Protein AF-A0A943BV59-F1 (afdb_monomer_lite)

Sequence (256 aa):
MKKPKITKAEAMPLAAMAIVFICYAAEKAFKRLTEWGNTAAIIQAFVFTLATAAVFLLLSKSKNTYLGILAGVFAFKIMPPDIVMLRSVNFDAACVYYLVRKAALVLFLYAVYKLYKSQSDNEDRLRALPIASLFLVIPFAASVAETLSKYAYIKTGSMMVPYALGAGFFIAAAFVLMIICNIYGGKNAALICDFAIISFAVNFARKVCSVIILASYGYHISKSYYCWFAIYAVLIAAFMLVKSKTAKAEKDMQKA

pLDDT: mean 86.16, std 9.52, range [37.38, 95.12]

Secondary structure (DSSP, 8-state):
-------HHHHHHHHHHHHHHHHHHHHHHHHHHS---HHHHHHHHHHHHHHHHHHHHHHHT---HHHHHHHHHHHHHHSSPP-HHHHHH-HHHHHHHHHHHHHHHHHHHHHHHHHHHTS-SSTTPPPHHHHHHHHHHHHHHHHHHHHHHHHHHHHH--SHHHHHHHHHHHHHHHHHHHHHHHHH-HHHHHHHHHHHHHHHHHHHHHHHHHHHHHHHTTPPPPTHHHHHHHHHHHHHHHHHHHHHHHHHHHHHHTT-

Structure (mmCIF, N/CA/C/O backbone):
data_AF-A0A943BV59-F1
#
_entry.id   AF-A0A943BV59-F1
#
loop_
_atom_site.group_PDB
_atom_site.id
_atom_site.type_symbol
_atom_site.label_atom_id
_atom_site.label_alt_id
_atom_site.label_comp_id
_atom_site.label_asym_id
_atom_site.label_entity_id
_atom_site.label_seq_id
_atom_site.pdbx_PDB_ins_code
_atom_site.Cartn_x
_atom_site.Cartn_y
_atom_site.Cartn_z
_atom_site.occupancy
_atom_site.B_iso_or_equiv
_atom_site.auth_seq_id
_atom_site.auth_comp_id
_atom_site.auth_asym_id
_atom_site.auth_atom_id
_atom_site.pdbx_PDB_model_num
ATOM 1 N N . MET A 1 1 ? -27.504 18.506 -5.190 1.00 37.38 1 MET A N 1
ATOM 2 C CA . MET A 1 1 ? -26.456 17.730 -4.481 1.00 37.38 1 MET A CA 1
ATOM 3 C C . MET A 1 1 ? -25.773 18.638 -3.461 1.00 37.38 1 MET A C 1
ATOM 5 O O . MET A 1 1 ? -25.218 19.655 -3.859 1.00 37.38 1 MET A O 1
ATOM 9 N N . LYS A 1 2 ? -25.854 18.347 -2.152 1.00 40.00 2 LYS A N 1
ATOM 10 C CA . LYS A 1 2 ? -25.118 19.119 -1.129 1.00 40.00 2 LYS A CA 1
ATOM 11 C C . LYS A 1 2 ? -23.619 18.852 -1.312 1.00 40.00 2 LYS A C 1
ATOM 13 O O . LYS A 1 2 ? -23.215 17.693 -1.277 1.00 40.00 2 LYS A O 1
ATOM 18 N N . LYS A 1 3 ? -22.805 19.897 -1.525 1.00 42.78 3 LYS A N 1
ATOM 19 C CA . LYS A 1 3 ? -21.337 19.764 -1.554 1.00 42.78 3 LYS A CA 1
ATOM 20 C C . LYS A 1 3 ? -20.887 19.120 -0.231 1.00 42.78 3 LYS A C 1
ATOM 22 O O . LYS A 1 3 ? -21.289 19.632 0.818 1.00 42.78 3 LYS A O 1
ATOM 27 N N . PRO A 1 4 ? -20.100 18.031 -0.246 1.00 50.72 4 PRO A N 1
ATOM 28 C CA . PRO A 1 4 ? -19.574 17.456 0.985 1.00 50.72 4 PRO A CA 1
ATOM 29 C C . PRO A 1 4 ? -18.689 18.509 1.663 1.00 50.72 4 PRO A C 1
ATOM 31 O O . PRO A 1 4 ? -17.659 18.912 1.124 1.00 50.72 4 PRO A O 1
ATOM 34 N N . LYS A 1 5 ? -19.126 19.024 2.817 1.00 55.19 5 LYS A N 1
ATOM 35 C CA . LYS A 1 5 ? -18.331 19.952 3.626 1.00 55.19 5 LYS A CA 1
ATOM 36 C C . LYS A 1 5 ? -17.279 19.131 4.367 1.00 55.19 5 LYS A C 1
ATOM 38 O O . LYS A 1 5 ? -17.571 18.593 5.427 1.00 55.19 5 LYS A O 1
ATOM 43 N N . ILE A 1 6 ? -16.079 19.028 3.797 1.00 65.81 6 ILE A N 1
ATOM 44 C CA . ILE A 1 6 ? -14.919 18.451 4.487 1.00 65.81 6 ILE A CA 1
ATOM 45 C C . ILE A 1 6 ? -14.630 19.321 5.710 1.00 65.81 6 ILE A C 1
ATOM 47 O O . ILE A 1 6 ? -14.410 20.530 5.588 1.00 65.81 6 ILE A O 1
ATOM 51 N N . THR A 1 7 ? -14.646 18.727 6.898 1.00 73.00 7 THR A N 1
ATOM 52 C CA . THR A 1 7 ? -14.308 19.454 8.123 1.00 73.00 7 THR A CA 1
ATOM 53 C C . THR A 1 7 ? -12.798 19.702 8.193 1.00 73.00 7 THR A C 1
ATOM 55 O O . THR A 1 7 ? -11.993 18.930 7.667 1.00 73.00 7 THR A O 1
ATOM 58 N N . LYS A 1 8 ? -12.361 20.758 8.897 1.00 67.00 8 LYS A N 1
ATOM 59 C CA . LYS A 1 8 ? -10.919 21.018 9.112 1.00 67.00 8 LYS A CA 1
ATOM 60 C C . LYS A 1 8 ? -10.190 19.823 9.754 1.00 67.00 8 LYS A C 1
ATOM 62 O O . LYS A 1 8 ? -8.995 19.657 9.530 1.00 67.00 8 LYS A O 1
ATOM 67 N N . ALA A 1 9 ? -10.900 18.993 10.524 1.00 73.19 9 ALA A N 1
ATOM 68 C CA . ALA A 1 9 ? -10.358 17.791 11.156 1.00 73.19 9 ALA A CA 1
ATOM 69 C C . ALA A 1 9 ? -10.110 16.636 10.165 1.00 73.19 9 ALA A C 1
ATOM 71 O O . ALA A 1 9 ? -9.218 15.823 10.392 1.00 73.19 9 ALA A O 1
ATOM 72 N N . GLU A 1 10 ? -10.869 16.573 9.070 1.00 82.81 10 GLU A N 1
ATOM 73 C CA . GLU A 1 10 ? -10.728 15.566 8.009 1.00 82.81 10 GLU A CA 1
ATOM 74 C C . GLU A 1 10 ? -9.750 16.012 6.916 1.00 82.81 10 GLU A C 1
ATOM 76 O O . GLU A 1 10 ? -9.116 15.178 6.276 1.00 82.81 10 GLU A O 1
ATOM 81 N N . ALA A 1 11 ? -9.578 17.323 6.730 1.00 85.06 11 ALA A N 1
ATOM 82 C CA . ALA A 1 11 ? -8.719 17.881 5.690 1.00 85.06 11 ALA A CA 1
ATOM 83 C C . ALA A 1 11 ? -7.257 17.409 5.793 1.00 85.06 11 ALA A C 1
ATOM 85 O O . ALA A 1 11 ? -6.658 17.066 4.779 1.00 85.06 11 ALA A O 1
ATOM 86 N N . MET A 1 12 ? -6.687 17.350 7.003 1.00 87.38 12 MET A N 1
ATOM 87 C CA . MET A 1 12 ? -5.289 16.939 7.208 1.00 87.38 12 MET A CA 1
ATOM 88 C C . MET A 1 12 ? -5.013 15.477 6.815 1.00 87.38 12 MET A C 1
ATOM 90 O O . MET A 1 12 ? -4.113 15.256 6.003 1.00 87.38 12 MET A O 1
ATOM 94 N N . PRO A 1 13 ? -5.750 14.469 7.326 1.00 88.00 13 PRO A N 1
ATOM 95 C CA . PRO A 1 13 ? -5.518 13.083 6.924 1.00 88.00 13 PRO A CA 1
ATOM 96 C C . PRO A 1 13 ? -5.898 12.815 5.460 1.00 88.00 13 PRO A C 1
ATOM 98 O O . PRO A 1 13 ? -5.241 12.008 4.806 1.00 88.00 13 PRO A O 1
ATOM 101 N N . LEU A 1 14 ? -6.895 13.519 4.907 1.00 90.19 14 LEU A N 1
ATOM 102 C CA . LEU A 1 14 ? -7.217 13.436 3.478 1.00 90.19 14 LEU A CA 1
ATOM 103 C C . LEU A 1 14 ? -6.088 14.006 2.607 1.00 90.19 14 LEU A C 1
ATOM 105 O O . LEU A 1 14 ? -5.705 13.375 1.624 1.00 90.19 14 LEU A O 1
ATOM 109 N N . ALA A 1 15 ? -5.509 15.150 2.986 1.00 90.19 15 ALA A N 1
ATOM 110 C CA . ALA A 1 15 ? -4.349 15.721 2.305 1.00 90.19 15 ALA A CA 1
ATOM 111 C C . ALA A 1 15 ? -3.127 14.794 2.392 1.00 90.19 15 ALA A C 1
ATOM 113 O O . ALA A 1 15 ? -2.443 14.588 1.393 1.00 90.19 15 ALA A O 1
ATOM 114 N N . ALA A 1 16 ? -2.893 14.175 3.555 1.00 91.50 16 ALA A N 1
ATOM 115 C CA . ALA A 1 16 ? -1.843 13.174 3.722 1.00 91.50 16 ALA A CA 1
ATOM 116 C C . ALA A 1 16 ? -2.034 11.992 2.753 1.00 91.50 16 ALA A C 1
ATOM 118 O O . ALA A 1 16 ? -1.101 11.641 2.034 1.00 91.50 16 ALA A O 1
ATOM 119 N N . MET A 1 17 ? -3.245 11.427 2.660 1.00 92.06 17 MET A N 1
ATOM 120 C CA . MET A 1 17 ? -3.540 10.360 1.691 1.00 92.06 17 MET A CA 1
ATOM 121 C C . MET A 1 17 ? -3.370 10.813 0.241 1.00 92.06 17 MET A C 1
ATOM 123 O O . MET A 1 17 ? -2.823 10.064 -0.567 1.00 92.06 17 MET A O 1
ATOM 127 N N . ALA A 1 18 ? -3.798 12.031 -0.098 1.00 90.81 18 ALA A N 1
ATOM 128 C CA . ALA A 1 18 ? -3.630 12.571 -1.442 1.00 90.81 18 ALA A CA 1
ATOM 129 C C . ALA A 1 18 ? -2.147 12.643 -1.831 1.00 90.81 18 ALA A C 1
ATOM 131 O O . ALA A 1 18 ? -1.779 12.160 -2.899 1.00 90.81 18 ALA A O 1
ATOM 132 N N . ILE A 1 19 ? -1.284 13.156 -0.946 1.00 92.81 19 ILE A N 1
ATOM 133 C CA . ILE A 1 19 ? 0.166 13.204 -1.183 1.00 92.81 19 ILE A CA 1
ATOM 134 C C . ILE A 1 19 ? 0.732 11.789 -1.345 1.00 92.81 19 ILE A C 1
ATOM 136 O O . ILE A 1 19 ? 1.472 11.541 -2.295 1.00 92.81 19 ILE A O 1
ATOM 140 N N . VAL A 1 20 ? 0.339 10.841 -0.485 1.00 92.25 20 VAL A N 1
ATOM 141 C CA . VAL A 1 20 ? 0.768 9.435 -0.588 1.00 92.25 20 VAL A CA 1
ATOM 142 C C . VAL A 1 20 ? 0.437 8.849 -1.964 1.00 92.25 20 VAL A C 1
ATOM 144 O O . VAL A 1 20 ? 1.305 8.254 -2.608 1.00 92.25 20 VAL A O 1
ATOM 147 N N . PHE A 1 21 ? -0.793 9.034 -2.451 1.00 90.12 21 PHE A N 1
ATOM 148 C CA . PHE A 1 21 ? -1.209 8.497 -3.749 1.00 90.12 21 PHE A CA 1
ATOM 149 C C . PHE A 1 21 ? -0.587 9.234 -4.934 1.00 90.12 21 PHE A C 1
ATOM 151 O O . PHE A 1 21 ? -0.225 8.583 -5.914 1.00 90.12 21 PHE A O 1
ATOM 158 N N . ILE A 1 22 ? -0.395 10.553 -4.841 1.00 88.88 22 ILE A N 1
ATOM 159 C CA . ILE A 1 22 ? 0.323 11.330 -5.860 1.00 88.88 22 ILE A CA 1
ATOM 160 C C . ILE A 1 22 ? 1.770 10.849 -5.955 1.00 88.88 22 ILE A C 1
ATOM 162 O O . ILE A 1 22 ? 2.235 10.569 -7.055 1.00 88.88 22 ILE A O 1
ATOM 166 N N . CYS A 1 23 ? 2.473 10.672 -4.833 1.00 88.75 23 CYS A N 1
ATOM 167 C CA . CYS A 1 23 ? 3.843 10.160 -4.837 1.00 88.75 23 CYS A CA 1
ATOM 168 C C . CYS A 1 23 ? 3.927 8.738 -5.402 1.00 88.75 23 CYS A C 1
ATOM 170 O O . CYS A 1 23 ? 4.848 8.432 -6.159 1.00 88.75 23 CYS A O 1
ATOM 172 N N . TYR A 1 24 ? 2.951 7.884 -5.086 1.00 85.88 24 TYR A N 1
ATOM 173 C CA . TYR A 1 24 ? 2.865 6.542 -5.658 1.00 85.88 24 TYR A CA 1
ATOM 174 C C . TYR A 1 24 ? 2.655 6.559 -7.175 1.00 85.88 24 TYR A C 1
ATOM 176 O O . TYR A 1 24 ? 3.332 5.838 -7.907 1.00 85.88 24 TYR A O 1
ATOM 184 N N . ALA A 1 25 ? 1.732 7.391 -7.663 1.00 83.00 25 ALA A N 1
ATOM 185 C CA . ALA A 1 25 ? 1.483 7.549 -9.090 1.00 83.00 25 ALA A CA 1
ATOM 186 C C . ALA A 1 25 ? 2.705 8.145 -9.807 1.00 83.00 25 ALA A C 1
ATOM 188 O O . ALA A 1 25 ? 3.101 7.641 -10.858 1.00 83.00 25 ALA A O 1
ATOM 189 N N . ALA A 1 26 ? 3.334 9.157 -9.205 1.00 82.31 26 ALA A N 1
ATOM 190 C CA . ALA A 1 26 ? 4.518 9.825 -9.726 1.00 82.31 26 ALA A CA 1
ATOM 191 C C . ALA A 1 26 ? 5.701 8.861 -9.862 1.00 82.31 26 ALA A C 1
ATOM 193 O O . ALA A 1 26 ? 6.291 8.797 -10.934 1.00 82.31 26 ALA A O 1
ATOM 194 N N . GLU A 1 27 ? 6.016 8.042 -8.848 1.00 81.69 27 GLU A N 1
ATOM 195 C CA . GLU A 1 27 ? 7.104 7.055 -8.968 1.00 81.69 27 GLU A CA 1
ATOM 196 C C . GLU A 1 27 ? 6.865 6.069 -10.122 1.00 81.69 27 GLU A C 1
ATOM 198 O O . GLU A 1 27 ? 7.792 5.745 -10.868 1.00 81.69 27 GLU A O 1
ATOM 203 N N . LYS A 1 28 ? 5.625 5.616 -10.328 1.00 76.88 28 LYS A N 1
ATOM 204 C CA . LYS A 1 28 ? 5.304 4.714 -11.444 1.00 76.88 28 LYS A CA 1
ATOM 205 C C . LYS A 1 28 ? 5.350 5.403 -12.804 1.00 76.88 28 LYS A C 1
ATOM 207 O O . LYS A 1 28 ? 5.747 4.756 -13.772 1.00 76.88 28 LYS A O 1
ATOM 212 N N . ALA A 1 29 ? 4.953 6.671 -12.883 1.00 75.44 29 ALA A N 1
ATOM 213 C CA . ALA A 1 29 ? 5.045 7.468 -14.101 1.00 75.44 29 ALA A CA 1
ATOM 214 C C . ALA A 1 29 ? 6.510 7.747 -14.466 1.00 75.44 29 ALA A C 1
ATOM 216 O O . ALA A 1 29 ? 6.923 7.473 -15.591 1.00 75.44 29 ALA A O 1
ATOM 217 N N . PHE A 1 30 ? 7.321 8.181 -13.498 1.00 74.44 30 PHE A N 1
ATOM 218 C CA . PHE A 1 30 ? 8.743 8.456 -13.693 1.00 74.44 30 PHE A CA 1
ATOM 219 C C . PHE A 1 30 ? 9.525 7.227 -14.165 1.00 74.44 30 PHE A C 1
ATOM 221 O O . PHE A 1 30 ? 10.360 7.345 -15.053 1.00 74.44 30 PHE A O 1
ATOM 228 N N . LYS A 1 31 ? 9.186 6.025 -13.675 1.00 71.00 31 LYS A N 1
ATOM 229 C CA . LYS A 1 31 ? 9.774 4.766 -14.170 1.00 71.00 31 LYS A CA 1
ATOM 230 C C . LYS A 1 31 ? 9.567 4.504 -15.665 1.00 71.00 31 LYS A C 1
ATOM 232 O O . LYS A 1 31 ? 10.245 3.638 -16.207 1.00 71.00 31 LYS A O 1
ATOM 237 N N . ARG A 1 32 ? 8.608 5.172 -16.310 1.00 68.75 32 ARG A N 1
ATOM 238 C CA . ARG A 1 32 ? 8.257 4.957 -17.722 1.00 68.75 32 ARG A CA 1
ATOM 239 C C . ARG A 1 32 ? 8.543 6.150 -18.621 1.00 68.75 32 ARG A C 1
ATOM 241 O O . ARG A 1 32 ? 8.691 5.949 -19.817 1.00 68.75 32 ARG A O 1
ATOM 248 N N . LEU A 1 33 ? 8.539 7.359 -18.065 1.00 70.25 33 LEU A N 1
ATOM 249 C CA . LEU A 1 33 ? 8.523 8.604 -18.835 1.00 70.25 33 LEU A CA 1
ATOM 250 C C . LEU A 1 33 ? 9.787 9.449 -18.662 1.00 70.25 33 LEU A C 1
ATOM 252 O O . LEU A 1 33 ? 9.944 10.433 -19.373 1.00 70.25 33 LEU A O 1
ATOM 256 N N . THR A 1 34 ? 10.659 9.127 -17.705 1.00 67.75 34 THR A N 1
ATOM 257 C CA . THR A 1 34 ? 11.860 9.928 -17.436 1.00 67.75 34 THR A CA 1
ATOM 258 C C . THR A 1 34 ? 13.096 9.220 -17.946 1.00 67.75 34 THR A C 1
ATOM 260 O O . THR A 1 34 ? 13.290 8.029 -17.694 1.00 67.75 34 THR A O 1
ATOM 263 N N . GLU A 1 35 ? 13.940 9.974 -18.638 1.00 70.38 35 GLU A N 1
ATOM 264 C CA . GLU A 1 35 ? 15.259 9.513 -19.040 1.00 70.38 35 GLU A CA 1
ATOM 265 C C . GLU A 1 35 ? 16.113 9.188 -17.814 1.00 70.38 35 GLU A C 1
ATOM 267 O O . GLU A 1 35 ? 16.058 9.858 -16.775 1.00 70.38 35 GLU A O 1
ATOM 272 N N . TRP A 1 36 ? 16.896 8.120 -17.929 1.00 73.00 36 TRP A N 1
ATOM 273 C CA . TRP A 1 36 ? 17.727 7.654 -16.834 1.00 73.00 36 TRP A CA 1
ATOM 274 C C . TRP A 1 36 ? 18.941 8.567 -16.690 1.00 73.00 36 TRP A C 1
ATOM 276 O O . TRP A 1 36 ? 19.819 8.582 -17.547 1.00 73.00 36 TRP A O 1
ATOM 286 N N . GLY A 1 37 ? 18.995 9.325 -15.594 1.00 79.44 37 GLY A N 1
ATOM 287 C CA . GLY A 1 37 ? 20.069 10.282 -15.347 1.00 79.44 37 GLY A CA 1
ATOM 288 C C . GLY A 1 37 ? 20.296 10.561 -13.865 1.00 79.44 37 GLY A C 1
ATOM 289 O O . GLY A 1 37 ? 19.376 10.477 -13.048 1.00 79.44 37 GLY A O 1
ATOM 290 N N . ASN A 1 38 ? 21.536 10.920 -13.521 1.00 82.94 38 ASN A N 1
ATOM 291 C CA . ASN A 1 38 ? 21.952 11.197 -12.142 1.00 82.94 38 ASN A CA 1
ATOM 292 C C . ASN A 1 38 ? 21.168 12.376 -11.535 1.00 82.94 38 ASN A C 1
ATOM 294 O O . ASN A 1 38 ? 20.561 12.246 -10.474 1.00 82.94 38 ASN A O 1
ATOM 298 N N . THR A 1 39 ? 21.074 13.495 -12.258 1.00 85.38 39 THR A N 1
ATOM 299 C CA . THR A 1 39 ? 20.348 14.694 -11.808 1.00 85.38 39 THR A CA 1
ATOM 300 C C . THR A 1 39 ? 18.869 14.405 -11.542 1.00 85.38 39 THR A C 1
ATOM 302 O O . THR A 1 39 ? 18.347 14.760 -10.486 1.00 85.38 39 THR A O 1
ATOM 305 N N . ALA A 1 40 ? 18.198 13.697 -12.457 1.00 82.31 40 ALA A N 1
ATOM 306 C CA . ALA A 1 40 ? 16.794 13.321 -12.296 1.00 82.31 40 ALA A CA 1
ATOM 307 C C . ALA A 1 40 ? 16.581 12.401 -11.081 1.00 82.31 40 ALA A C 1
ATOM 309 O O . ALA A 1 40 ? 15.610 12.569 -10.342 1.00 82.31 40 ALA A O 1
ATOM 310 N N . ALA A 1 41 ? 17.506 11.467 -10.838 1.00 83.31 41 ALA A N 1
ATOM 311 C CA . ALA A 1 41 ? 17.449 10.556 -9.699 1.00 83.31 41 ALA A CA 1
ATOM 312 C C . ALA A 1 41 ? 17.553 11.322 -8.373 1.00 83.31 41 ALA A C 1
ATOM 314 O O . ALA A 1 41 ? 16.705 11.152 -7.495 1.00 83.31 41 ALA A O 1
ATOM 315 N N . ILE A 1 42 ? 18.540 12.214 -8.250 1.00 86.88 42 ILE A N 1
ATOM 316 C CA . ILE A 1 42 ? 18.751 13.026 -7.044 1.00 86.88 42 ILE A CA 1
ATOM 317 C C . ILE A 1 42 ? 17.531 13.915 -6.763 1.00 86.88 42 ILE A C 1
ATOM 319 O O . ILE A 1 42 ? 17.050 13.953 -5.628 1.00 86.88 42 ILE A O 1
ATOM 323 N N . ILE A 1 43 ? 16.979 14.576 -7.787 1.00 87.44 43 ILE A N 1
ATOM 324 C CA . ILE A 1 43 ? 15.776 15.411 -7.640 1.00 87.44 43 ILE A CA 1
ATOM 325 C C . ILE A 1 43 ? 14.594 14.572 -7.136 1.00 87.44 43 ILE A C 1
ATOM 327 O O . ILE A 1 43 ? 13.912 14.978 -6.195 1.00 87.44 43 ILE A O 1
ATOM 331 N N . GLN A 1 44 ? 14.368 13.381 -7.699 1.00 86.62 44 GLN A N 1
ATOM 332 C CA . GLN A 1 44 ? 13.306 12.480 -7.236 1.00 86.62 44 GLN A CA 1
ATOM 333 C C . GLN A 1 44 ? 13.498 12.065 -5.771 1.00 86.62 44 GLN A C 1
ATOM 335 O O . GLN A 1 44 ? 12.535 12.085 -5.000 1.00 86.62 44 GLN A O 1
ATOM 340 N N . ALA A 1 45 ? 14.727 11.735 -5.360 1.00 88.62 45 ALA A N 1
ATOM 341 C CA . ALA A 1 45 ? 15.030 11.403 -3.967 1.00 88.62 45 ALA A CA 1
ATOM 342 C C . ALA A 1 45 ? 14.715 12.563 -3.023 1.00 88.62 45 ALA A C 1
ATOM 344 O O . ALA A 1 45 ? 14.084 12.354 -1.983 1.00 88.62 45 ALA A O 1
ATOM 345 N N . PHE A 1 46 ? 15.088 13.785 -3.399 1.00 89.44 46 PHE A N 1
ATOM 346 C CA . PHE A 1 46 ? 14.811 14.976 -2.604 1.00 89.44 46 PHE A CA 1
ATOM 347 C C . PHE A 1 46 ? 13.305 15.250 -2.489 1.00 89.44 46 PHE A C 1
ATOM 349 O O . PHE A 1 46 ? 12.777 15.367 -1.382 1.00 89.44 46 PHE A O 1
ATOM 356 N N . VAL A 1 47 ? 12.585 15.249 -3.616 1.00 90.81 47 VAL A N 1
ATOM 357 C CA . VAL A 1 47 ? 11.132 15.483 -3.661 1.00 90.81 47 VAL A CA 1
ATOM 358 C C . VAL A 1 47 ? 10.376 14.448 -2.828 1.00 90.81 47 VAL A C 1
ATOM 360 O O . VAL A 1 47 ? 9.525 14.813 -2.016 1.00 90.81 47 VAL A O 1
ATOM 363 N N . PHE A 1 48 ? 10.695 13.158 -2.964 1.00 92.00 48 PHE A N 1
ATOM 364 C CA . PHE A 1 48 ? 10.027 12.119 -2.180 1.00 92.00 48 PHE A CA 1
ATOM 365 C C . PHE A 1 48 ? 10.390 12.163 -0.693 1.00 92.00 48 PHE A C 1
ATOM 367 O O . PHE A 1 48 ? 9.550 11.820 0.142 1.00 92.00 48 PHE A O 1
ATOM 374 N N . THR A 1 49 ? 11.594 12.616 -0.342 1.00 93.12 49 THR A N 1
ATOM 375 C CA . THR A 1 49 ? 11.984 12.837 1.058 1.00 93.12 49 THR A CA 1
ATOM 376 C C . THR A 1 49 ? 11.163 13.967 1.678 1.00 93.12 49 THR A C 1
ATOM 378 O O . THR A 1 49 ? 10.552 13.775 2.731 1.00 93.12 49 THR A O 1
ATOM 381 N N . LEU A 1 50 ? 11.054 15.109 0.991 1.00 93.38 50 LEU A N 1
ATOM 382 C CA . LEU A 1 50 ? 10.232 16.236 1.439 1.00 93.38 50 LEU A CA 1
ATOM 383 C C . LEU A 1 50 ? 8.752 15.863 1.553 1.00 93.38 50 LEU A C 1
ATOM 385 O O . LEU A 1 50 ? 8.110 16.180 2.554 1.00 93.38 50 LEU A O 1
ATOM 389 N N . ALA A 1 51 ? 8.216 15.141 0.568 1.00 93.69 51 ALA A N 1
ATOM 390 C CA . ALA A 1 51 ? 6.836 14.673 0.608 1.00 93.69 51 ALA A CA 1
ATOM 391 C C . ALA A 1 51 ? 6.591 13.731 1.800 1.00 93.69 51 ALA A C 1
ATOM 393 O O . ALA A 1 51 ? 5.569 13.841 2.475 1.00 93.69 51 ALA A O 1
ATOM 394 N N . THR A 1 52 ? 7.549 12.854 2.113 1.00 93.62 52 THR A N 1
ATOM 395 C CA . THR A 1 52 ? 7.476 11.960 3.280 1.00 93.62 52 THR A CA 1
ATOM 396 C C . THR A 1 52 ? 7.431 12.755 4.587 1.00 93.62 52 THR A C 1
ATOM 398 O O . THR A 1 52 ? 6.568 12.502 5.430 1.00 93.62 52 THR A O 1
ATOM 401 N N . ALA A 1 53 ? 8.306 13.753 4.742 1.00 93.94 53 ALA A N 1
ATOM 402 C CA . ALA A 1 53 ? 8.301 14.642 5.903 1.00 93.94 53 ALA A CA 1
ATOM 403 C C . ALA A 1 53 ? 6.976 15.417 6.030 1.00 93.94 53 ALA A C 1
ATOM 405 O O . ALA A 1 53 ? 6.397 15.475 7.116 1.00 93.94 53 ALA A O 1
ATOM 406 N N . ALA A 1 54 ? 6.448 15.948 4.923 1.00 94.06 54 ALA A N 1
ATOM 407 C CA . ALA A 1 54 ? 5.167 16.649 4.905 1.00 94.06 54 ALA A CA 1
ATOM 408 C C . ALA A 1 54 ? 4.008 15.744 5.359 1.00 94.06 54 ALA A C 1
ATOM 410 O O . ALA A 1 54 ? 3.218 16.138 6.219 1.00 94.06 54 ALA A O 1
ATOM 411 N N . VAL A 1 55 ? 3.935 14.510 4.848 1.00 95.12 55 VAL A N 1
ATOM 412 C CA . VAL A 1 55 ? 2.918 13.527 5.257 1.00 95.12 55 VAL A CA 1
ATOM 413 C C . VAL A 1 55 ? 3.039 13.203 6.745 1.00 95.12 55 VAL A C 1
ATOM 415 O O . VAL A 1 55 ? 2.033 13.219 7.453 1.00 95.12 55 VAL A O 1
ATOM 418 N N . PHE A 1 56 ? 4.251 12.981 7.257 1.00 94.50 56 PHE A N 1
ATOM 419 C CA . PHE A 1 56 ? 4.458 12.728 8.684 1.00 94.50 56 PHE A CA 1
ATOM 420 C C . PHE A 1 56 ? 3.985 13.899 9.564 1.00 94.50 56 PHE A C 1
ATOM 422 O O . PHE A 1 56 ? 3.320 13.682 10.583 1.00 94.50 56 PHE A O 1
ATOM 429 N N . LEU A 1 57 ? 4.272 15.141 9.165 1.00 93.81 57 LEU A N 1
ATOM 430 C CA . LEU A 1 57 ? 3.831 16.338 9.885 1.00 93.81 57 LEU A CA 1
ATOM 431 C C . LEU A 1 57 ? 2.304 16.495 9.874 1.00 93.81 57 LEU A C 1
ATOM 433 O O . LEU A 1 57 ? 1.720 16.825 10.910 1.00 93.81 57 LEU A O 1
ATOM 437 N N . LEU A 1 58 ? 1.655 16.229 8.736 1.00 92.94 58 LEU A N 1
ATOM 438 C CA . LEU A 1 58 ? 0.193 16.252 8.614 1.00 92.94 58 LEU A CA 1
ATOM 439 C C . LEU A 1 58 ? -0.462 15.204 9.520 1.00 92.94 58 LEU A C 1
ATOM 441 O O . LEU A 1 58 ? -1.404 15.520 10.247 1.00 92.94 58 LEU A O 1
ATOM 445 N N . LEU A 1 59 ? 0.067 13.977 9.533 1.00 92.38 59 LEU A N 1
ATOM 446 C CA . LEU A 1 59 ? -0.436 12.897 10.385 1.00 92.38 59 LEU A CA 1
ATOM 447 C C . LEU A 1 59 ? -0.232 13.201 11.871 1.00 92.38 59 LEU A C 1
ATOM 449 O O . LEU A 1 59 ? -1.141 13.003 12.673 1.00 92.38 59 LEU A O 1
ATOM 453 N N . SER A 1 60 ? 0.924 13.759 12.237 1.00 89.19 60 SER A N 1
ATOM 454 C CA . SER A 1 60 ? 1.264 14.096 13.625 1.00 89.19 60 SER A CA 1
ATOM 455 C C . SER A 1 60 ? 0.364 15.168 14.244 1.00 89.19 60 SER A C 1
ATOM 457 O O . SER A 1 60 ? 0.270 15.236 15.475 1.00 89.19 60 SER A O 1
ATOM 459 N N . LYS A 1 61 ? -0.267 16.002 13.405 1.00 88.25 61 LYS A N 1
ATOM 460 C CA . LYS A 1 61 ? -1.216 17.061 13.784 1.00 88.25 61 LYS A CA 1
ATOM 461 C C . LYS A 1 61 ? -2.684 16.670 13.557 1.00 88.25 61 LYS A C 1
ATOM 463 O O . LYS A 1 61 ? -3.571 17.459 13.886 1.00 88.25 61 LYS A O 1
ATOM 468 N N . SER A 1 62 ? -2.953 15.482 13.009 1.00 87.25 62 SER A N 1
ATOM 469 C CA . SER A 1 62 ? -4.316 15.027 12.730 1.00 87.25 62 SER A CA 1
ATOM 470 C C . SER A 1 62 ? -5.109 14.839 14.023 1.00 87.25 62 SER A C 1
ATOM 472 O O . SER A 1 62 ? -4.643 14.197 14.962 1.00 87.25 62 SER A O 1
ATOM 474 N N . LYS A 1 63 ? -6.333 15.377 14.049 1.00 84.75 63 LYS A N 1
ATOM 475 C CA . LYS A 1 63 ? -7.291 15.183 15.152 1.00 84.75 63 LYS A CA 1
ATOM 476 C C . LYS A 1 63 ? -8.282 14.052 14.880 1.00 84.75 63 LYS A C 1
ATOM 478 O O . LYS A 1 63 ? -8.811 13.468 15.817 1.00 84.75 63 LYS A O 1
ATOM 483 N N . ASN A 1 64 ? -8.537 13.733 13.609 1.00 86.81 64 ASN A N 1
ATOM 484 C CA . ASN A 1 64 ? -9.368 12.593 13.239 1.00 86.81 64 ASN A CA 1
ATOM 485 C C . ASN A 1 64 ? -8.511 11.320 13.296 1.00 86.81 64 ASN A C 1
ATOM 487 O O . ASN A 1 64 ? -7.659 11.093 12.432 1.00 86.81 64 ASN A O 1
ATOM 491 N N . THR A 1 65 ? -8.719 10.515 14.338 1.00 88.62 65 THR A N 1
ATOM 492 C CA . THR A 1 65 ? -7.945 9.297 14.607 1.00 88.62 65 THR A CA 1
ATOM 493 C C . THR A 1 65 ? -8.218 8.202 13.581 1.00 88.62 65 THR A C 1
ATOM 495 O O . THR A 1 65 ? -7.272 7.576 13.117 1.00 88.62 65 THR A O 1
ATOM 498 N N . TYR A 1 66 ? -9.471 8.015 13.156 1.00 90.38 66 TYR A N 1
ATOM 499 C CA . TYR A 1 66 ? -9.846 7.001 12.165 1.00 90.38 66 TYR A CA 1
ATOM 500 C C . TYR A 1 66 ? -9.164 7.246 10.813 1.00 90.38 66 TYR A C 1
ATOM 502 O O . TYR A 1 66 ? -8.400 6.408 10.333 1.00 90.38 66 TYR A O 1
ATOM 510 N N . LEU A 1 67 ? -9.377 8.429 10.222 1.00 89.69 67 LEU A N 1
ATOM 511 C CA . LEU A 1 67 ? -8.761 8.784 8.939 1.00 89.69 67 LEU A CA 1
ATOM 512 C C . LEU A 1 67 ? -7.246 8.954 9.065 1.00 89.69 67 LEU A C 1
ATOM 514 O O . LEU A 1 67 ? -6.520 8.639 8.128 1.00 89.69 67 LEU A O 1
ATOM 518 N N . GLY A 1 68 ? -6.758 9.426 10.215 1.00 91.12 68 GLY A N 1
ATOM 519 C CA . GLY A 1 68 ? -5.329 9.534 10.492 1.00 91.12 68 GLY A CA 1
ATOM 520 C C . GLY A 1 68 ? -4.631 8.175 10.513 1.00 91.12 68 GLY A C 1
ATOM 521 O O . GLY A 1 68 ? -3.574 8.030 9.908 1.00 91.12 68 GLY A O 1
ATOM 522 N N . ILE A 1 69 ? -5.224 7.166 11.158 1.00 93.56 69 ILE A N 1
ATOM 523 C CA . ILE A 1 69 ? -4.684 5.799 11.177 1.00 93.56 69 ILE A CA 1
ATOM 524 C C . ILE A 1 69 ? -4.740 5.196 9.779 1.00 93.56 69 ILE A C 1
ATOM 526 O O . ILE A 1 69 ? -3.735 4.660 9.322 1.00 93.56 69 ILE A O 1
ATOM 530 N N . LEU A 1 70 ? -5.862 5.339 9.068 1.00 93.94 70 LEU A N 1
ATOM 531 C CA . LEU A 1 70 ? -5.989 4.874 7.687 1.00 93.94 70 LEU A CA 1
ATOM 532 C C . LEU A 1 70 ? -4.894 5.476 6.787 1.00 93.94 70 LEU A C 1
ATOM 534 O O . LEU A 1 70 ? -4.171 4.749 6.103 1.00 93.94 70 LEU A O 1
ATOM 538 N N . ALA A 1 71 ? -4.722 6.797 6.845 1.00 93.25 71 ALA A N 1
ATOM 539 C CA . ALA A 1 71 ? -3.696 7.524 6.109 1.00 93.25 71 ALA A CA 1
ATOM 540 C C . ALA A 1 71 ? -2.275 7.108 6.520 1.00 93.25 71 ALA A C 1
ATOM 542 O O . ALA A 1 71 ? -1.412 6.939 5.662 1.00 93.25 71 ALA A O 1
ATOM 543 N N . GLY A 1 72 ? -2.034 6.894 7.816 1.00 94.00 72 GLY A N 1
ATOM 544 C CA . GLY A 1 72 ? -0.750 6.439 8.344 1.00 94.00 72 GLY A CA 1
ATOM 545 C C . GLY A 1 72 ? -0.384 5.022 7.902 1.00 94.00 72 GLY A C 1
ATOM 546 O O . GLY A 1 72 ? 0.764 4.778 7.539 1.00 94.00 72 GLY A O 1
ATOM 547 N N . VAL A 1 73 ? -1.354 4.105 7.841 1.00 94.44 73 VAL A N 1
ATOM 548 C CA . VAL A 1 73 ? -1.152 2.750 7.302 1.00 94.44 73 VAL A CA 1
ATOM 549 C C . VAL A 1 73 ? -0.794 2.810 5.814 1.00 94.44 73 VAL A C 1
ATOM 551 O O . VAL A 1 73 ? 0.114 2.104 5.370 1.00 94.44 73 VAL A O 1
ATOM 554 N N . PHE A 1 74 ? -1.460 3.669 5.033 1.00 94.12 74 PHE A N 1
ATOM 555 C CA . PHE A 1 74 ? -1.087 3.897 3.634 1.00 94.12 74 PHE A CA 1
ATOM 556 C C . PHE A 1 74 ? 0.318 4.482 3.500 1.00 94.12 74 PHE A C 1
ATOM 558 O O . PHE A 1 74 ? 1.118 3.961 2.724 1.00 94.12 74 PHE A O 1
ATOM 565 N N . ALA A 1 75 ? 0.636 5.520 4.276 1.00 93.44 75 ALA A N 1
ATOM 566 C CA . ALA A 1 75 ? 1.943 6.162 4.260 1.00 93.44 75 ALA A CA 1
ATOM 567 C C . ALA A 1 75 ? 3.063 5.167 4.590 1.00 93.44 75 ALA A C 1
ATOM 569 O O . ALA A 1 75 ? 4.020 5.067 3.829 1.00 93.44 75 ALA A O 1
ATOM 570 N N . PHE A 1 76 ? 2.888 4.346 5.629 1.00 93.12 76 PHE A N 1
ATOM 571 C CA . PHE A 1 76 ? 3.831 3.289 6.003 1.00 93.12 76 PHE A CA 1
ATOM 572 C C . PHE A 1 76 ? 4.101 2.296 4.865 1.00 93.12 76 PHE A C 1
ATOM 574 O O . PHE A 1 76 ? 5.223 1.829 4.691 1.00 93.12 76 PHE A O 1
ATOM 581 N N . LYS A 1 77 ? 3.075 1.946 4.085 1.00 89.19 77 LYS A N 1
ATOM 582 C CA . LYS A 1 77 ? 3.204 0.949 3.014 1.00 89.19 77 LYS A CA 1
ATOM 583 C C . LYS A 1 77 ? 3.748 1.505 1.704 1.00 89.19 77 LYS A C 1
ATOM 585 O O . LYS A 1 77 ? 4.266 0.737 0.896 1.00 89.19 77 LYS A O 1
ATOM 590 N N . ILE A 1 78 ? 3.560 2.797 1.456 1.00 88.19 78 ILE A N 1
ATOM 591 C CA . ILE A 1 78 ? 3.758 3.399 0.134 1.00 88.19 78 ILE A CA 1
ATOM 592 C C . ILE A 1 78 ? 4.938 4.377 0.121 1.00 88.19 78 ILE A C 1
ATOM 594 O O . ILE A 1 78 ? 5.623 4.476 -0.898 1.00 88.19 78 ILE A O 1
ATOM 598 N N . MET A 1 79 ? 5.194 5.088 1.223 1.00 88.50 79 MET A N 1
ATOM 599 C CA . MET A 1 79 ? 6.201 6.146 1.289 1.00 88.50 79 MET A CA 1
ATOM 600 C C . MET A 1 79 ? 7.381 5.789 2.207 1.00 88.50 79 MET A C 1
ATOM 602 O O . MET A 1 79 ? 7.177 5.208 3.271 1.00 88.50 79 MET A O 1
ATOM 606 N N . PRO A 1 80 ? 8.613 6.197 1.845 1.00 85.12 80 PRO A N 1
ATOM 607 C CA . PRO A 1 80 ? 9.024 6.740 0.555 1.00 85.12 80 PRO A CA 1
ATOM 608 C C . PRO A 1 80 ? 9.141 5.606 -0.481 1.00 85.12 80 PRO A C 1
ATOM 610 O O . PRO A 1 80 ? 9.550 4.485 -0.137 1.00 85.12 80 PRO A O 1
ATOM 613 N N . PRO A 1 81 ? 8.799 5.876 -1.751 1.00 84.50 81 PRO A N 1
ATOM 614 C CA . PRO A 1 81 ? 8.848 4.866 -2.798 1.00 84.50 81 PRO A CA 1
ATOM 615 C C . PRO A 1 81 ? 10.292 4.425 -3.102 1.00 84.50 81 PRO A C 1
ATOM 617 O O . PRO A 1 81 ? 11.253 5.102 -2.756 1.00 84.50 81 PRO A O 1
ATOM 620 N N . ASP A 1 82 ? 10.477 3.263 -3.735 1.00 83.00 82 ASP A N 1
ATOM 621 C CA . ASP A 1 82 ? 11.819 2.789 -4.106 1.00 83.00 82 ASP A CA 1
ATOM 622 C C . ASP A 1 82 ? 12.277 3.379 -5.444 1.00 83.00 82 ASP A C 1
ATOM 624 O O . ASP A 1 82 ? 11.675 3.109 -6.491 1.00 83.00 82 ASP A O 1
ATOM 628 N N . ILE A 1 83 ? 13.382 4.124 -5.422 1.00 83.75 83 ILE A N 1
ATOM 629 C CA . ILE A 1 83 ? 13.982 4.718 -6.618 1.00 83.75 83 ILE A CA 1
ATOM 630 C C . ILE A 1 83 ? 15.084 3.787 -7.125 1.00 83.75 83 ILE A C 1
ATOM 632 O O . ILE A 1 83 ? 16.250 3.899 -6.756 1.00 83.75 83 ILE A O 1
ATOM 636 N N . VAL A 1 84 ? 14.700 2.841 -7.981 1.00 79.44 84 VAL A N 1
ATOM 637 C CA . VAL A 1 84 ? 15.627 1.842 -8.548 1.00 79.44 84 VAL A CA 1
ATOM 638 C C . VAL A 1 84 ? 16.752 2.513 -9.341 1.00 79.44 84 VAL A C 1
ATOM 640 O O . VAL A 1 84 ? 17.906 2.122 -9.206 1.00 79.44 84 VAL A O 1
ATOM 643 N N . MET A 1 85 ? 16.417 3.568 -10.089 1.00 78.69 85 MET A N 1
ATOM 644 C CA . MET A 1 85 ? 17.360 4.346 -10.898 1.00 78.69 85 MET A CA 1
ATOM 645 C C . MET A 1 85 ? 18.530 4.897 -10.078 1.00 78.69 85 MET A C 1
ATOM 647 O O . MET A 1 85 ? 19.648 4.956 -10.574 1.00 78.69 85 MET A O 1
ATOM 651 N N . LEU A 1 86 ? 18.305 5.251 -8.808 1.00 82.75 86 LEU A N 1
ATOM 652 C CA . LEU A 1 86 ? 19.353 5.800 -7.951 1.00 82.75 86 LEU A CA 1
ATOM 653 C C . LEU A 1 86 ? 20.496 4.804 -7.743 1.00 82.75 86 LEU A C 1
ATOM 655 O O . LEU A 1 86 ? 21.656 5.188 -7.794 1.00 82.75 86 LEU A O 1
ATOM 659 N N . ARG A 1 87 ? 20.179 3.512 -7.593 1.00 83.00 87 ARG A N 1
ATOM 660 C CA . ARG A 1 87 ? 21.189 2.464 -7.373 1.00 83.00 87 ARG A CA 1
ATOM 661 C C . ARG A 1 87 ? 22.120 2.282 -8.566 1.00 83.00 87 ARG A C 1
ATOM 663 O O . ARG A 1 87 ? 23.251 1.861 -8.372 1.00 83.00 87 ARG A O 1
ATOM 670 N N . SER A 1 88 ? 21.645 2.580 -9.775 1.00 82.50 88 SER A N 1
ATOM 671 C CA . SER A 1 88 ? 22.445 2.469 -10.996 1.00 82.50 88 SER A CA 1
ATOM 672 C C . SER A 1 88 ? 23.237 3.730 -11.329 1.00 82.50 88 SER A C 1
ATOM 674 O O . SER A 1 88 ? 24.243 3.622 -12.015 1.00 82.50 88 SER A O 1
ATOM 676 N N . VAL A 1 89 ? 22.792 4.913 -10.888 1.00 85.19 89 VAL A N 1
ATOM 677 C CA . VAL A 1 89 ? 23.410 6.190 -11.299 1.00 85.19 89 VAL A CA 1
ATOM 678 C C . VAL A 1 89 ? 24.201 6.885 -10.190 1.00 85.19 89 VAL A C 1
ATOM 680 O O . VAL A 1 89 ? 25.082 7.680 -10.500 1.00 85.19 89 VAL A O 1
ATOM 683 N N . ASN A 1 90 ? 23.887 6.631 -8.914 1.00 86.31 90 ASN A N 1
ATOM 684 C CA . ASN A 1 90 ? 24.554 7.261 -7.773 1.00 86.31 90 ASN A CA 1
ATOM 685 C C . ASN A 1 90 ? 24.395 6.432 -6.488 1.00 86.31 90 ASN A C 1
ATOM 687 O O . ASN A 1 90 ? 23.376 6.500 -5.792 1.00 86.31 90 ASN A O 1
ATOM 691 N N . PHE A 1 91 ? 25.423 5.645 -6.172 1.00 87.19 91 PHE A N 1
ATOM 692 C CA . PHE A 1 91 ? 25.387 4.701 -5.059 1.00 87.19 91 PHE A CA 1
ATOM 693 C C . PHE A 1 91 ? 25.301 5.386 -3.687 1.00 87.19 91 PHE A C 1
ATOM 695 O O . PHE A 1 91 ? 24.513 4.959 -2.840 1.00 87.19 91 PHE A O 1
ATOM 702 N N . ASP A 1 92 ? 26.030 6.485 -3.484 1.00 88.12 92 ASP A N 1
ATOM 703 C CA . ASP A 1 92 ? 26.041 7.214 -2.210 1.00 88.12 92 ASP A CA 1
ATOM 704 C C . ASP A 1 92 ? 24.666 7.806 -1.901 1.00 88.12 92 ASP A C 1
ATOM 706 O O . ASP A 1 92 ? 24.106 7.599 -0.820 1.00 88.12 92 ASP A O 1
ATOM 710 N N . ALA A 1 93 ? 24.056 8.461 -2.893 1.00 87.50 93 ALA A N 1
ATOM 711 C CA . ALA A 1 93 ? 22.698 8.971 -2.763 1.00 87.50 93 ALA A CA 1
ATOM 712 C C . ALA A 1 93 ? 21.694 7.830 -2.512 1.00 87.50 93 ALA A C 1
ATOM 714 O O . ALA A 1 93 ? 20.715 8.012 -1.784 1.00 87.50 93 ALA A O 1
ATOM 715 N N . ALA A 1 94 ? 21.935 6.637 -3.072 1.00 88.44 94 ALA A N 1
ATOM 716 C CA . ALA A 1 94 ? 21.055 5.486 -2.893 1.00 88.44 94 ALA A CA 1
ATOM 717 C C . ALA A 1 94 ? 21.146 4.938 -1.467 1.00 88.44 94 ALA A C 1
ATOM 719 O O . ALA A 1 94 ? 20.119 4.567 -0.893 1.00 88.44 94 ALA A O 1
ATOM 720 N N . CYS A 1 95 ? 22.345 4.946 -0.881 1.00 89.12 95 CYS A N 1
ATOM 721 C CA . CYS A 1 95 ? 22.579 4.597 0.515 1.00 89.12 95 CYS A CA 1
ATOM 722 C C . CYS A 1 95 ? 21.850 5.565 1.460 1.00 89.12 95 CYS A C 1
ATOM 724 O O . CYS A 1 95 ? 21.054 5.136 2.300 1.00 89.12 95 CYS A O 1
ATOM 726 N N . VAL A 1 96 ? 22.020 6.878 1.266 1.00 90.06 96 VAL A N 1
ATOM 727 C CA . VAL A 1 96 ? 21.334 7.898 2.080 1.00 90.06 96 VAL A CA 1
ATOM 728 C C . VAL A 1 96 ? 19.816 7.776 1.945 1.00 90.06 96 VAL A C 1
ATOM 730 O O . VAL A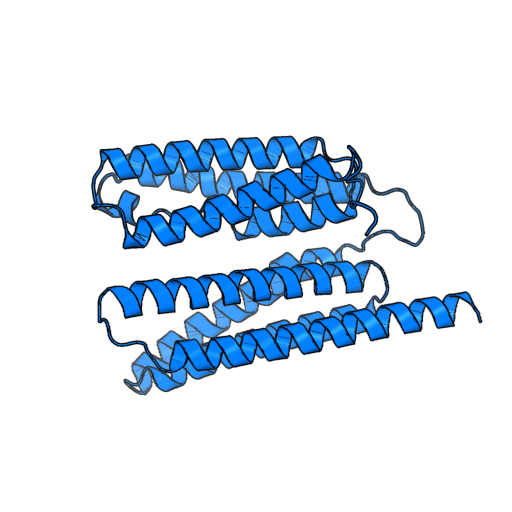 1 96 ? 19.097 7.737 2.945 1.00 90.06 96 VAL A O 1
ATOM 733 N N . TYR A 1 97 ? 19.305 7.645 0.720 1.00 91.94 97 TYR A N 1
ATOM 734 C CA . TYR A 1 97 ? 17.871 7.498 0.485 1.00 91.94 97 TYR A CA 1
ATOM 735 C C . TYR A 1 97 ? 17.310 6.205 1.096 1.00 91.94 97 TYR A C 1
ATOM 737 O O . TYR A 1 97 ? 16.196 6.190 1.622 1.00 91.94 97 TYR A O 1
ATOM 745 N N . TYR A 1 98 ? 18.082 5.118 1.097 1.00 90.81 98 TYR A N 1
ATOM 746 C CA . TYR A 1 98 ? 17.710 3.887 1.789 1.00 90.81 98 TYR A CA 1
ATOM 747 C C . TYR A 1 98 ? 17.553 4.102 3.302 1.00 90.81 98 TYR A C 1
ATOM 749 O O . TYR A 1 98 ? 16.551 3.658 3.871 1.00 90.81 98 TYR A O 1
ATOM 757 N N . LEU A 1 99 ? 18.474 4.829 3.946 1.00 91.38 99 LEU A N 1
ATOM 758 C CA . LEU A 1 99 ? 18.358 5.184 5.365 1.00 91.38 99 LEU A CA 1
ATOM 759 C C . LEU A 1 99 ? 17.105 6.026 5.635 1.00 91.38 99 LEU A C 1
ATOM 761 O O . LEU A 1 99 ? 16.352 5.716 6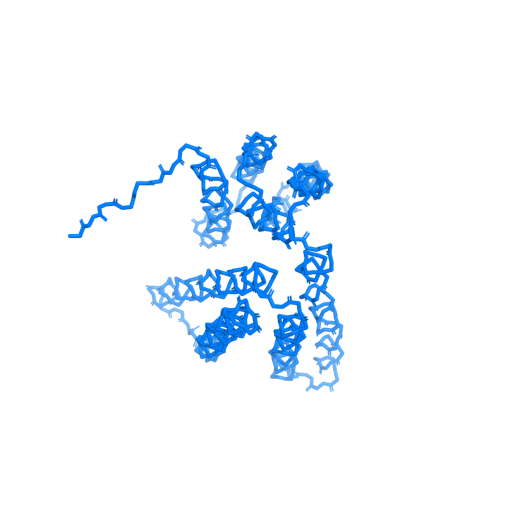.559 1.00 91.38 99 LEU A O 1
ATOM 765 N N . VAL A 1 100 ? 16.816 7.017 4.783 1.00 91.94 100 VAL A N 1
ATOM 766 C CA . VAL A 1 100 ? 15.582 7.821 4.860 1.00 91.94 100 VAL A CA 1
ATOM 767 C C . VAL A 1 100 ? 14.341 6.931 4.793 1.00 91.94 100 VAL A C 1
ATOM 769 O O . VAL A 1 100 ? 13.420 7.092 5.593 1.00 91.94 100 VAL A O 1
ATOM 772 N N . ARG A 1 101 ? 14.316 5.942 3.892 1.00 91.75 101 ARG A N 1
ATOM 773 C CA . ARG A 1 101 ? 13.201 4.986 3.794 1.00 91.75 101 ARG A CA 1
ATOM 774 C C . ARG A 1 101 ? 13.020 4.168 5.065 1.00 91.75 101 ARG A C 1
ATOM 776 O O . ARG A 1 101 ? 11.885 3.964 5.487 1.00 91.75 101 ARG A O 1
ATOM 783 N N . LYS A 1 102 ? 14.105 3.713 5.694 1.00 91.50 102 LYS A N 1
ATOM 784 C CA . LYS A 1 102 ? 14.020 2.967 6.959 1.00 91.50 102 LYS A CA 1
ATOM 785 C C . LYS A 1 102 ? 13.573 3.850 8.119 1.00 91.50 102 LYS A C 1
ATOM 787 O O . LYS A 1 102 ? 12.696 3.435 8.872 1.00 91.50 102 LYS A O 1
ATOM 792 N N . ALA A 1 103 ? 14.086 5.074 8.212 1.00 92.19 103 ALA A N 1
ATOM 793 C CA . ALA A 1 103 ? 13.648 6.044 9.211 1.00 92.19 103 ALA A CA 1
ATOM 794 C C . ALA A 1 103 ? 12.153 6.379 9.059 1.00 92.19 103 ALA A C 1
ATOM 796 O O . ALA A 1 103 ? 11.410 6.386 10.038 1.00 92.19 103 ALA A O 1
ATOM 797 N N . ALA A 1 104 ? 11.683 6.575 7.827 1.00 92.31 104 ALA A N 1
ATOM 798 C CA . ALA A 1 104 ? 10.286 6.876 7.537 1.00 92.31 104 ALA A CA 1
ATOM 799 C C . ALA A 1 104 ? 9.317 5.765 7.978 1.00 92.31 104 ALA A C 1
ATOM 801 O O . ALA A 1 104 ? 8.249 6.074 8.504 1.00 92.31 104 ALA A O 1
ATOM 802 N N . LEU A 1 105 ? 9.692 4.486 7.841 1.00 91.19 105 LEU A N 1
ATOM 803 C CA . LEU A 1 105 ? 8.885 3.371 8.358 1.00 91.19 105 LEU A CA 1
ATOM 804 C C . LEU A 1 105 ? 8.670 3.491 9.873 1.00 91.19 105 LEU A C 1
ATOM 806 O O . LEU A 1 105 ? 7.544 3.343 10.349 1.00 91.19 105 LEU A O 1
ATOM 810 N N . VAL A 1 106 ? 9.732 3.807 10.620 1.00 92.88 106 VAL A N 1
ATOM 811 C CA . VAL A 1 106 ? 9.664 4.007 12.076 1.00 92.88 106 VAL A CA 1
ATOM 812 C C . VAL A 1 106 ? 8.796 5.219 12.414 1.00 92.88 106 VAL A C 1
ATOM 814 O O . VAL A 1 106 ? 7.933 5.136 13.288 1.00 92.88 106 VAL A O 1
ATOM 817 N N . LEU A 1 107 ? 8.961 6.326 11.685 1.00 93.62 107 LEU A N 1
ATOM 818 C CA . LEU A 1 107 ? 8.176 7.546 11.885 1.00 93.62 107 LEU A CA 1
ATOM 819 C C . LEU A 1 107 ? 6.681 7.327 11.618 1.00 93.62 107 LEU A C 1
ATOM 821 O O . LEU A 1 107 ? 5.850 7.756 12.416 1.00 93.62 107 LEU A O 1
ATOM 825 N N . PHE A 1 108 ? 6.306 6.632 10.542 1.00 94.19 108 PHE A N 1
ATOM 826 C CA . PHE A 1 108 ? 4.896 6.349 10.265 1.00 94.19 108 PHE A CA 1
ATOM 827 C C . PHE A 1 108 ? 4.290 5.367 11.265 1.00 94.19 108 PHE A C 1
ATOM 829 O O . PHE A 1 108 ? 3.143 5.559 11.672 1.00 94.19 108 PHE A O 1
ATOM 836 N N . LEU A 1 109 ? 5.055 4.373 11.725 1.00 93.31 109 LEU A N 1
ATOM 837 C CA . LEU A 1 109 ? 4.609 3.489 12.799 1.00 93.31 109 LEU A CA 1
ATOM 838 C C . LEU A 1 109 ? 4.365 4.278 14.095 1.00 93.31 109 LEU A C 1
ATOM 840 O O . LEU A 1 109 ? 3.325 4.112 14.731 1.00 93.31 109 LEU A O 1
ATOM 844 N N . TYR A 1 110 ? 5.274 5.193 14.441 1.00 93.38 110 TYR A N 1
ATOM 845 C CA . TYR A 1 110 ? 5.108 6.097 15.578 1.00 93.38 110 TYR A CA 1
ATOM 846 C C . TYR A 1 110 ? 3.878 7.002 15.422 1.00 93.38 110 TYR A C 1
ATOM 848 O O . TYR A 1 110 ? 3.107 7.153 16.369 1.00 93.38 110 TYR A O 1
ATOM 856 N N . ALA A 1 111 ? 3.645 7.571 14.235 1.00 93.19 111 ALA A N 1
ATOM 857 C CA . ALA A 1 111 ? 2.473 8.405 13.973 1.00 93.19 111 ALA A CA 1
ATOM 858 C C . ALA A 1 111 ? 1.162 7.623 14.163 1.00 93.19 111 ALA A C 1
ATOM 860 O O . ALA A 1 111 ? 0.239 8.114 14.813 1.00 93.19 111 ALA A O 1
ATOM 861 N N . VAL A 1 112 ? 1.098 6.385 13.660 1.00 93.38 112 VAL A N 1
ATOM 862 C CA . VAL A 1 112 ? -0.057 5.494 13.851 1.00 93.38 112 VAL A CA 1
ATOM 863 C C . VAL A 1 112 ? -0.238 5.142 15.326 1.00 93.38 112 VAL A C 1
ATOM 865 O O . VAL A 1 112 ? -1.357 5.213 15.830 1.00 93.38 112 VAL A O 1
ATOM 868 N N . TYR A 1 113 ? 0.843 4.835 16.048 1.00 92.69 113 TYR A N 1
ATOM 869 C CA . TYR A 1 113 ? 0.790 4.562 17.485 1.00 92.69 113 TYR A CA 1
ATOM 870 C C . TYR A 1 113 ? 0.304 5.771 18.298 1.00 92.69 113 TYR A C 1
ATOM 872 O O . TYR A 1 113 ? -0.562 5.636 19.163 1.00 92.69 113 TYR A O 1
ATOM 880 N N . LYS A 1 114 ? 0.804 6.972 17.992 1.00 92.69 114 LYS A N 1
ATOM 881 C CA . LYS A 1 114 ? 0.358 8.220 18.623 1.00 92.69 114 LYS A CA 1
ATOM 882 C C . LYS A 1 114 ? -1.143 8.435 18.413 1.00 92.69 114 LYS A C 1
ATOM 884 O O . LYS A 1 114 ? -1.851 8.717 19.377 1.00 92.69 114 LYS A O 1
ATOM 889 N N . LEU A 1 115 ? -1.624 8.259 17.179 1.00 90.81 115 LEU A N 1
ATOM 890 C CA . LEU A 1 115 ? -3.044 8.387 16.829 1.00 90.81 115 LEU A CA 1
ATOM 891 C C . LEU A 1 115 ? -3.912 7.286 17.450 1.00 90.81 115 LEU A C 1
ATOM 893 O O . LEU A 1 115 ? -5.081 7.516 17.746 1.00 90.81 115 LEU A O 1
ATOM 897 N N . TYR A 1 116 ? -3.350 6.095 17.659 1.00 90.25 116 TYR A N 1
ATOM 898 C CA . TYR A 1 116 ? -3.994 5.014 18.398 1.00 90.25 116 TYR A CA 1
ATOM 899 C C . TYR A 1 116 ? -4.157 5.354 19.883 1.00 90.25 116 TYR A C 1
ATOM 901 O O . TYR A 1 116 ? -5.231 5.145 20.444 1.00 90.25 116 TYR A O 1
ATOM 909 N N . LYS A 1 117 ? -3.118 5.914 20.517 1.00 89.12 117 LYS A N 1
ATOM 910 C CA . LYS A 1 117 ? -3.157 6.314 21.931 1.00 89.12 117 LYS A CA 1
ATOM 911 C C . LYS A 1 117 ? -4.061 7.526 22.173 1.00 89.12 117 LYS A C 1
ATOM 913 O O . LYS A 1 117 ? -4.626 7.644 23.250 1.00 89.12 117 LYS A O 1
ATOM 918 N N . SER A 1 118 ? -4.212 8.413 21.191 1.00 86.44 118 SER A N 1
ATOM 919 C CA . SER A 1 118 ? -5.061 9.606 21.302 1.00 86.44 118 SER A CA 1
ATOM 920 C C . SER A 1 118 ? -6.557 9.342 21.084 1.00 86.44 118 SER A C 1
ATOM 922 O O . SER A 1 118 ? -7.322 10.296 20.961 1.00 86.44 118 SER A O 1
ATOM 924 N N . GLN A 1 119 ? -6.983 8.084 20.947 1.00 83.94 119 GLN A N 1
ATOM 925 C CA . GLN A 1 119 ? -8.404 7.749 20.852 1.00 83.94 119 GLN A CA 1
ATOM 926 C C . GLN A 1 119 ? -9.070 7.931 22.219 1.00 83.94 119 GLN A C 1
ATOM 928 O O . GLN A 1 119 ? -8.505 7.535 23.232 1.00 83.94 119 GLN A O 1
ATOM 933 N N . SER A 1 120 ? -10.267 8.522 22.245 1.00 72.56 120 SER A N 1
ATOM 934 C CA . SER A 1 120 ? -11.104 8.563 23.449 1.00 72.56 120 SER A CA 1
ATOM 935 C C . SER A 1 120 ? -11.519 7.144 23.851 1.00 72.56 120 SER A C 1
ATOM 937 O O . SER A 1 120 ? -11.809 6.339 22.963 1.00 72.56 120 SER A O 1
ATOM 939 N N . ASP A 1 121 ? -11.615 6.862 25.151 1.00 63.25 121 ASP A N 1
ATOM 940 C CA . ASP A 1 121 ? -11.950 5.541 25.722 1.00 63.25 121 ASP A CA 1
ATOM 941 C C . ASP A 1 121 ? -13.427 5.113 25.546 1.00 63.25 121 ASP A C 1
ATOM 943 O O . ASP A 1 121 ? -14.014 4.460 26.401 1.00 63.25 121 ASP A O 1
ATOM 947 N N . ASN A 1 122 ? -14.039 5.439 24.409 1.00 62.12 122 ASN A N 1
ATOM 948 C CA . ASN A 1 122 ? -15.396 5.008 24.079 1.00 62.12 122 ASN A CA 1
ATOM 949 C C . ASN A 1 122 ? -15.393 3.607 23.441 1.00 62.12 122 ASN A C 1
ATOM 951 O O . ASN A 1 122 ? -14.398 3.187 22.848 1.00 62.12 122 ASN A O 1
ATOM 955 N N . GLU A 1 123 ? -16.542 2.922 23.478 1.00 56.03 123 GLU A N 1
ATOM 956 C CA . GLU A 1 123 ? -16.769 1.592 22.871 1.00 56.03 123 GLU A CA 1
ATOM 957 C C . GLU A 1 123 ? -16.371 1.507 21.382 1.00 56.03 123 GLU A C 1
ATOM 959 O O . GLU A 1 123 ? -15.990 0.452 20.880 1.00 56.03 123 GLU A O 1
ATOM 964 N N . ASP A 1 124 ? -16.352 2.651 20.701 1.00 65.75 124 ASP A N 1
ATOM 965 C CA . ASP A 1 124 ? -15.988 2.836 19.296 1.00 65.75 124 ASP A CA 1
ATOM 966 C C . ASP A 1 124 ? -14.473 2.852 18.995 1.00 65.75 124 ASP A C 1
ATOM 968 O O . ASP A 1 124 ? -14.050 3.208 17.884 1.00 65.75 124 ASP A O 1
ATOM 972 N N . ARG A 1 125 ? -13.631 2.522 19.979 1.00 82.62 125 ARG A N 1
ATOM 973 C CA . ARG A 1 125 ? -12.172 2.518 19.841 1.00 82.62 125 ARG A CA 1
ATOM 974 C C . ARG A 1 125 ? -11.714 1.465 18.827 1.00 82.62 125 ARG A C 1
ATOM 976 O O . ARG A 1 125 ? -12.119 0.299 18.850 1.00 82.62 125 ARG A O 1
ATOM 983 N N . LEU A 1 126 ? -10.793 1.861 17.951 1.00 86.19 126 LEU A N 1
ATOM 984 C CA . LEU A 1 126 ? -10.124 0.920 17.063 1.00 86.19 126 LEU A CA 1
ATOM 985 C C . LEU A 1 126 ? -9.209 0.026 17.896 1.00 86.19 126 LEU A C 1
ATOM 987 O O . LEU A 1 126 ? -8.355 0.520 18.628 1.00 86.19 126 LEU A O 1
ATOM 991 N N . ARG A 1 127 ? -9.368 -1.290 17.777 1.00 88.25 127 ARG A N 1
ATOM 992 C CA . ARG A 1 127 ? -8.544 -2.275 18.479 1.00 88.25 127 ARG A CA 1
ATOM 993 C C . ARG A 1 127 ? -7.199 -2.440 17.769 1.00 88.25 127 ARG A C 1
ATOM 995 O O . ARG A 1 127 ? -7.079 -2.250 16.557 1.00 88.25 127 ARG A O 1
ATOM 1002 N N . ALA A 1 128 ? -6.179 -2.845 18.524 1.00 88.44 128 ALA A N 1
ATOM 1003 C CA . ALA A 1 128 ? -4.830 -3.020 17.991 1.00 88.44 128 ALA A CA 1
ATOM 1004 C C . ALA A 1 128 ? -4.747 -4.112 16.910 1.00 88.44 128 ALA A C 1
ATOM 1006 O O . ALA A 1 128 ? -4.043 -3.924 15.922 1.00 88.44 128 ALA A O 1
ATOM 1007 N N . LEU A 1 129 ? -5.479 -5.228 17.057 1.00 89.94 129 LEU A N 1
ATOM 1008 C CA . LEU A 1 129 ? -5.374 -6.355 16.121 1.00 89.94 129 LEU A CA 1
ATOM 1009 C C . LEU A 1 129 ? -5.847 -6.007 14.693 1.00 89.94 129 LEU A C 1
ATOM 1011 O O . LEU A 1 129 ? -5.096 -6.290 13.761 1.00 89.94 129 LEU A O 1
ATOM 1015 N N . PRO A 1 130 ? -7.002 -5.340 14.478 1.00 90.88 130 PRO A N 1
ATOM 1016 C CA . PRO A 1 130 ? -7.380 -4.815 13.165 1.00 90.88 130 PRO A CA 1
ATOM 1017 C C . PRO A 1 130 ? -6.296 -3.947 12.520 1.00 90.88 130 PRO A C 1
ATOM 1019 O O . PRO A 1 130 ? -5.950 -4.163 11.362 1.00 90.88 130 PRO A O 1
ATOM 1022 N N . ILE A 1 131 ? -5.690 -3.026 13.274 1.00 92.19 131 ILE A N 1
ATOM 1023 C CA . ILE A 1 131 ? -4.618 -2.155 12.769 1.00 92.19 131 ILE A CA 1
ATOM 1024 C C . ILE A 1 131 ? -3.362 -2.976 12.429 1.00 92.19 131 ILE A C 1
ATOM 1026 O O . ILE A 1 131 ? -2.799 -2.828 11.345 1.00 92.19 131 ILE A O 1
ATOM 1030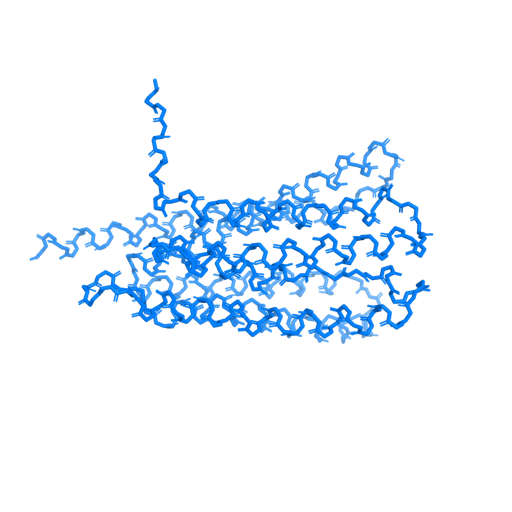 N N . ALA A 1 132 ? -2.944 -3.884 13.314 1.00 92.00 132 ALA A N 1
ATOM 1031 C CA . ALA A 1 132 ? -1.796 -4.765 13.101 1.00 92.00 132 ALA A CA 1
ATOM 1032 C C . ALA A 1 132 ? -1.988 -5.677 11.881 1.00 92.00 132 ALA A C 1
ATOM 1034 O O . ALA A 1 132 ? -1.056 -5.878 11.101 1.00 92.00 132 ALA A O 1
ATOM 1035 N N . SER A 1 133 ? -3.208 -6.172 11.660 1.00 92.69 133 SER A N 1
ATOM 1036 C CA . SER A 1 133 ? -3.534 -7.015 10.508 1.00 92.69 133 SER A CA 1
ATOM 1037 C C . SER A 1 133 ? -3.267 -6.303 9.182 1.00 92.69 133 SER A C 1
ATOM 1039 O O . SER A 1 133 ? -2.747 -6.912 8.243 1.00 92.69 133 SER A O 1
ATOM 1041 N N . LEU A 1 134 ? -3.512 -4.987 9.130 1.00 92.75 134 LEU A N 1
ATOM 1042 C CA . LEU A 1 134 ? -3.210 -4.185 7.955 1.00 92.75 134 LEU A CA 1
ATOM 1043 C C . LEU A 1 134 ? -1.710 -4.136 7.686 1.00 92.75 134 LEU A C 1
ATOM 1045 O O . LEU A 1 134 ? -1.323 -4.163 6.522 1.00 92.75 134 LEU A O 1
ATOM 1049 N N . PHE A 1 135 ? -0.857 -4.124 8.707 1.00 91.06 135 PHE A N 1
ATOM 1050 C CA . PHE A 1 135 ? 0.594 -4.149 8.524 1.00 91.06 135 PHE A CA 1
ATOM 1051 C C . PHE A 1 135 ? 1.143 -5.531 8.173 1.00 91.06 135 PHE A C 1
ATOM 1053 O O . PHE A 1 135 ? 2.101 -5.608 7.413 1.00 91.06 135 PHE A O 1
ATOM 1060 N N . LEU A 1 136 ? 0.549 -6.606 8.692 1.00 92.50 136 LEU A N 1
ATOM 1061 C CA . LEU A 1 136 ? 1.179 -7.929 8.685 1.00 92.50 136 LEU A CA 1
ATOM 1062 C C . LEU A 1 136 ? 0.656 -8.868 7.595 1.00 92.50 136 LEU A C 1
ATOM 1064 O O . LEU A 1 136 ? 1.455 -9.519 6.928 1.00 92.50 136 LEU A O 1
ATOM 1068 N N . VAL A 1 137 ? -0.661 -8.928 7.376 1.00 93.00 137 VAL A N 1
ATOM 1069 C CA . VAL A 1 137 ? -1.287 -10.010 6.590 1.00 93.00 137 VAL A CA 1
ATOM 1070 C C . VAL A 1 137 ? -0.808 -10.018 5.136 1.00 93.00 137 VAL A C 1
ATOM 1072 O O . VAL A 1 137 ? -0.366 -11.047 4.626 1.00 93.00 137 VAL A O 1
ATOM 1075 N N . ILE A 1 138 ? -0.855 -8.862 4.466 1.00 89.06 138 ILE A N 1
ATOM 1076 C CA . ILE A 1 138 ? -0.456 -8.763 3.054 1.00 89.06 138 ILE A CA 1
ATOM 1077 C C . ILE A 1 138 ? 1.062 -8.954 2.882 1.00 89.06 138 ILE A C 1
ATOM 1079 O O . ILE A 1 138 ? 1.439 -9.757 2.031 1.00 89.06 138 ILE A O 1
ATOM 1083 N N . PRO A 1 139 ? 1.951 -8.280 3.647 1.00 89.00 139 PRO A N 1
ATOM 1084 C CA . PRO A 1 139 ? 3.393 -8.501 3.511 1.00 89.00 139 PRO A CA 1
ATOM 1085 C C . PRO A 1 139 ? 3.829 -9.931 3.824 1.00 89.00 139 PRO A C 1
ATOM 1087 O O . PRO A 1 139 ? 4.688 -10.463 3.125 1.00 89.00 139 PRO A O 1
ATOM 1090 N N . PHE A 1 140 ? 3.209 -10.573 4.817 1.00 91.06 140 PHE A N 1
ATOM 1091 C CA . PHE A 1 140 ? 3.462 -11.978 5.119 1.00 91.06 140 PHE A CA 1
ATOM 1092 C C . PHE A 1 140 ? 3.127 -12.869 3.917 1.00 91.06 140 PHE A C 1
ATOM 1094 O O . PHE A 1 140 ? 3.992 -13.590 3.422 1.00 91.06 140 PHE A O 1
ATOM 1101 N N . ALA A 1 141 ? 1.906 -12.759 3.384 1.00 92.31 141 ALA A N 1
ATOM 1102 C CA . ALA A 1 141 ? 1.488 -13.550 2.229 1.00 92.31 141 ALA A CA 1
ATOM 1103 C C . ALA A 1 141 ? 2.339 -13.266 0.982 1.00 92.31 141 ALA A C 1
ATOM 1105 O O . ALA A 1 141 ? 2.672 -14.189 0.243 1.00 92.31 141 ALA A O 1
ATOM 1106 N N . ALA A 1 142 ? 2.736 -12.007 0.766 1.00 89.06 142 ALA A N 1
ATOM 1107 C CA . ALA A 1 142 ? 3.605 -11.622 -0.341 1.00 89.06 142 ALA A CA 1
ATOM 1108 C C . ALA A 1 142 ? 5.006 -12.250 -0.233 1.00 89.06 142 ALA A C 1
ATOM 1110 O O . ALA A 1 142 ? 5.531 -12.721 -1.238 1.00 89.06 142 ALA A O 1
ATOM 1111 N N . SER A 1 143 ? 5.585 -12.310 0.970 1.00 91.19 143 SER A N 1
ATOM 1112 C CA . SER A 1 143 ? 6.894 -12.935 1.217 1.00 91.19 143 SER A CA 1
ATOM 1113 C C . SER A 1 143 ? 6.881 -14.443 0.929 1.00 91.19 143 SER A C 1
ATOM 1115 O O . SER A 1 143 ? 7.761 -14.976 0.242 1.00 91.19 143 SER A O 1
ATOM 1117 N N . VAL A 1 144 ? 5.832 -15.134 1.389 1.00 91.88 144 VAL A N 1
ATOM 1118 C CA . VAL A 1 144 ? 5.635 -16.562 1.100 1.00 91.88 144 VAL A CA 1
ATOM 1119 C C . VAL A 1 144 ? 5.444 -16.779 -0.403 1.00 91.88 144 VAL A C 1
ATOM 1121 O O . VAL A 1 144 ? 6.105 -17.638 -0.993 1.00 91.88 144 VAL A O 1
ATOM 1124 N N . ALA A 1 145 ? 4.603 -15.960 -1.043 1.00 92.00 145 ALA A N 1
ATOM 1125 C CA . ALA A 1 145 ? 4.363 -16.028 -2.479 1.00 92.00 145 ALA A CA 1
ATOM 1126 C C . ALA A 1 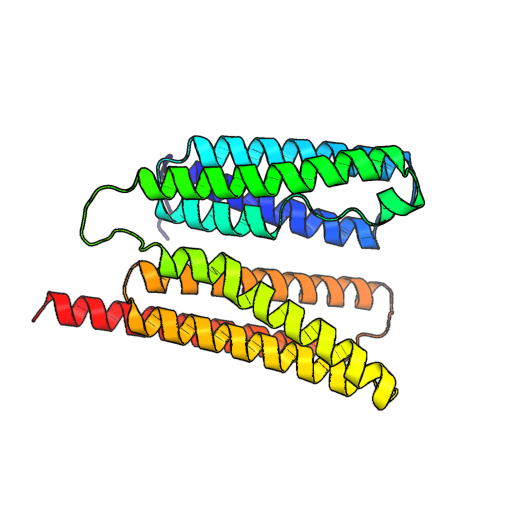145 ? 5.645 -15.821 -3.291 1.00 92.00 145 ALA A C 1
ATOM 1128 O O . ALA A 1 145 ? 5.867 -16.549 -4.254 1.00 92.00 145 ALA A O 1
ATOM 1129 N N . GLU A 1 146 ? 6.496 -14.863 -2.915 1.00 91.25 146 GLU A N 1
ATOM 1130 C CA . GLU A 1 146 ? 7.761 -14.591 -3.604 1.00 91.25 146 GLU A CA 1
ATOM 1131 C C . GLU A 1 146 ? 8.712 -15.791 -3.527 1.00 91.25 146 GLU A C 1
ATOM 1133 O O . GLU A 1 146 ? 9.274 -16.207 -4.543 1.00 91.25 146 GLU A O 1
ATOM 1138 N N . THR A 1 147 ? 8.852 -16.384 -2.341 1.00 92.38 147 THR A N 1
ATOM 1139 C CA . THR A 1 147 ? 9.729 -17.541 -2.117 1.00 92.38 147 THR A CA 1
ATOM 1140 C C . THR A 1 147 ? 9.270 -18.749 -2.935 1.00 92.38 147 THR A C 1
ATOM 1142 O O . THR A 1 147 ? 10.058 -19.350 -3.669 1.00 92.38 147 THR A O 1
ATOM 1145 N N . LEU A 1 148 ? 7.972 -19.062 -2.886 1.00 91.81 148 LEU A N 1
ATOM 1146 C CA . LEU A 1 148 ? 7.396 -20.172 -3.647 1.00 91.81 148 LEU A CA 1
ATOM 1147 C C . LEU A 1 148 ? 7.396 -19.910 -5.155 1.00 91.81 148 LEU A C 1
ATOM 1149 O O . LEU A 1 148 ? 7.599 -20.838 -5.932 1.00 91.81 148 LEU A O 1
ATOM 1153 N N . SER A 1 149 ? 7.224 -18.656 -5.578 1.00 90.56 149 SER A N 1
ATOM 1154 C CA . SER A 1 149 ? 7.297 -18.271 -6.991 1.00 90.56 149 SER A CA 1
ATOM 1155 C C . SER A 1 149 ? 8.691 -18.504 -7.567 1.00 90.56 149 SER A C 1
ATOM 1157 O O . SER A 1 149 ? 8.807 -19.043 -8.665 1.00 90.56 149 SER A O 1
ATOM 1159 N N . LYS A 1 150 ? 9.754 -18.160 -6.825 1.00 90.56 150 LYS A N 1
ATOM 1160 C CA . LYS A 1 150 ? 11.140 -18.434 -7.242 1.00 90.56 150 LYS A CA 1
ATOM 1161 C C . LYS A 1 150 ? 11.390 -19.934 -7.375 1.00 90.56 150 LYS A C 1
ATOM 1163 O O . LYS A 1 150 ? 11.901 -20.374 -8.402 1.00 90.56 150 LYS A O 1
ATOM 1168 N N . TYR A 1 151 ? 10.968 -20.719 -6.383 1.00 90.44 151 TYR A N 1
ATOM 1169 C CA . TYR A 1 151 ? 11.074 -22.178 -6.432 1.00 90.44 151 TYR A CA 1
ATOM 1170 C C . TYR A 1 151 ? 10.314 -22.776 -7.627 1.00 90.44 151 TYR A C 1
ATOM 1172 O O . TYR A 1 151 ? 10.865 -23.573 -8.385 1.00 90.44 151 TYR A O 1
ATOM 1180 N N . ALA A 1 152 ? 9.062 -22.359 -7.835 1.00 89.44 152 ALA A N 1
ATOM 1181 C CA . ALA A 1 152 ? 8.230 -22.843 -8.930 1.00 89.44 152 ALA A CA 1
ATOM 1182 C C . ALA A 1 152 ? 8.823 -22.495 -10.299 1.00 89.44 152 ALA A C 1
ATOM 1184 O O . ALA A 1 152 ? 8.806 -23.336 -11.197 1.00 89.44 152 ALA A O 1
ATOM 1185 N N . TYR A 1 153 ? 9.378 -21.291 -10.451 1.00 90.19 153 TYR A N 1
ATOM 1186 C CA . TYR A 1 153 ? 10.040 -20.885 -11.685 1.00 90.19 153 TYR A CA 1
ATOM 1187 C C . TYR A 1 153 ? 11.263 -21.758 -11.984 1.00 90.19 153 TYR A C 1
ATOM 1189 O O . TYR A 1 153 ? 11.361 -22.298 -13.080 1.00 90.19 153 TYR A O 1
ATOM 1197 N N . ILE A 1 154 ? 12.141 -21.974 -10.995 1.00 91.62 154 ILE A N 1
ATOM 1198 C CA . ILE A 1 154 ? 13.330 -22.831 -11.148 1.00 91.62 154 ILE A CA 1
ATOM 1199 C C . ILE A 1 154 ? 12.931 -24.261 -11.533 1.00 91.62 154 ILE A C 1
ATOM 1201 O O . ILE A 1 154 ? 13.556 -24.864 -12.399 1.00 91.62 154 ILE A O 1
ATOM 1205 N N . LYS A 1 155 ? 11.876 -24.802 -10.914 1.00 91.25 155 LYS A N 1
ATOM 1206 C CA . LYS A 1 155 ? 11.448 -26.189 -11.134 1.00 91.25 155 LYS A CA 1
ATOM 1207 C C . LYS A 1 155 ? 10.714 -26.407 -12.457 1.00 91.25 155 LYS A C 1
ATOM 1209 O O . LYS A 1 155 ? 10.838 -27.472 -13.049 1.00 91.25 155 LYS A O 1
ATOM 1214 N N . THR A 1 156 ? 9.893 -25.449 -12.880 1.00 88.31 156 THR A N 1
ATOM 1215 C CA . THR A 1 156 ? 8.988 -25.632 -14.030 1.00 88.31 156 THR A CA 1
ATOM 1216 C C . THR A 1 156 ? 9.456 -24.921 -15.294 1.00 88.31 156 THR A C 1
ATOM 1218 O O . THR A 1 156 ? 8.917 -25.190 -16.363 1.00 88.31 156 THR A O 1
ATOM 1221 N N . GLY A 1 157 ? 10.387 -23.965 -15.186 1.00 86.56 157 GLY A N 1
ATOM 1222 C CA . GLY A 1 157 ? 10.766 -23.062 -16.278 1.00 86.56 157 GLY A CA 1
ATOM 1223 C C . GLY A 1 157 ? 9.633 -22.140 -16.754 1.00 86.56 157 GLY A C 1
ATOM 1224 O O . GLY A 1 157 ? 9.820 -21.362 -17.685 1.00 86.56 157 GLY A O 1
ATOM 1225 N N . SER A 1 158 ? 8.448 -22.209 -16.136 1.00 83.31 158 SER A N 1
ATOM 1226 C CA . SER A 1 158 ? 7.245 -21.505 -16.570 1.00 83.31 158 SER A CA 1
ATOM 1227 C C . SER A 1 158 ? 6.915 -20.351 -15.636 1.00 83.31 158 SER A C 1
ATOM 1229 O O . SER A 1 158 ? 6.896 -20.488 -14.414 1.00 83.31 158 SER A O 1
ATOM 1231 N N . MET A 1 159 ? 6.564 -19.207 -16.223 1.00 81.19 159 MET A N 1
ATOM 1232 C CA . MET A 1 159 ? 6.080 -18.040 -15.483 1.00 81.19 159 MET A CA 1
ATOM 1233 C C . MET A 1 159 ? 4.623 -18.180 -15.020 1.00 81.19 159 MET A C 1
ATOM 1235 O O . MET A 1 159 ? 4.187 -17.436 -14.143 1.00 81.19 159 MET A O 1
ATOM 1239 N N . MET A 1 160 ? 3.858 -19.134 -15.563 1.00 83.88 160 MET A N 1
ATOM 1240 C CA . MET A 1 160 ? 2.428 -19.272 -15.260 1.00 83.88 160 MET A CA 1
ATOM 1241 C C . MET A 1 160 ? 2.175 -19.639 -13.791 1.00 83.88 160 MET A C 1
ATOM 1243 O O . MET A 1 160 ? 1.319 -19.037 -13.142 1.00 83.88 160 MET A O 1
ATOM 1247 N N . VAL A 1 161 ? 2.948 -20.586 -13.253 1.00 84.19 161 VAL A N 1
ATOM 1248 C CA . VAL A 1 161 ? 2.811 -21.054 -11.864 1.00 84.19 161 VAL A CA 1
ATOM 1249 C C . VAL A 1 161 ? 3.175 -19.955 -10.851 1.00 84.19 161 VAL A C 1
ATOM 1251 O O . VAL A 1 161 ? 2.364 -19.703 -9.959 1.00 84.19 161 VAL A O 1
ATOM 1254 N N . PRO A 1 162 ? 4.297 -19.219 -10.999 1.00 86.62 162 PRO A N 1
ATOM 1255 C CA . PRO A 1 162 ? 4.574 -18.010 -10.220 1.00 86.62 162 PRO A CA 1
ATOM 1256 C C . PRO A 1 162 ? 3.422 -16.995 -10.201 1.00 86.62 162 PRO A C 1
ATOM 1258 O O . PRO A 1 162 ? 3.052 -16.488 -9.142 1.00 86.62 162 PRO A O 1
ATOM 1261 N N . TYR A 1 163 ? 2.804 -16.716 -11.356 1.00 83.00 163 TYR A N 1
ATOM 1262 C CA . TYR A 1 163 ? 1.676 -15.781 -11.417 1.00 83.00 163 TYR A CA 1
ATOM 1263 C C . TYR A 1 163 ? 0.446 -16.294 -10.660 1.00 83.00 163 TYR A C 1
ATOM 1265 O O . TYR A 1 163 ? -0.187 -15.517 -9.939 1.00 83.00 163 TYR A O 1
ATOM 1273 N N . ALA A 1 164 ? 0.119 -17.582 -10.796 1.00 86.38 164 ALA A N 1
ATOM 1274 C CA . ALA A 1 164 ? -0.995 -18.204 -10.085 1.00 86.38 164 ALA A CA 1
ATOM 1275 C C . ALA A 1 164 ? -0.769 -18.208 -8.564 1.00 86.38 164 ALA A C 1
ATOM 1277 O O . ALA A 1 164 ? -1.682 -17.864 -7.815 1.00 86.38 164 ALA A O 1
ATOM 1278 N N . LEU A 1 165 ? 0.453 -18.508 -8.109 1.00 87.56 165 LEU A N 1
ATOM 1279 C CA . LEU A 1 165 ? 0.831 -18.432 -6.695 1.00 87.56 165 LEU A CA 1
ATOM 1280 C C . LEU A 1 165 ? 0.682 -17.006 -6.159 1.00 87.56 165 LEU A C 1
ATOM 1282 O O . LEU A 1 165 ? 0.037 -16.802 -5.132 1.00 87.56 165 LEU A O 1
ATOM 1286 N N . GLY A 1 166 ? 1.199 -16.008 -6.880 1.00 86.69 166 GLY A N 1
ATOM 1287 C CA . GLY A 1 166 ? 1.047 -14.603 -6.501 1.00 86.69 166 GLY A CA 1
ATOM 1288 C C . GLY A 1 166 ? -0.419 -14.183 -6.339 1.00 86.69 166 GLY A C 1
ATOM 1289 O O . GLY A 1 166 ? -0.769 -13.528 -5.356 1.00 86.69 166 GLY A O 1
ATOM 1290 N N . ALA A 1 167 ? -1.291 -14.591 -7.265 1.00 88.12 167 ALA A N 1
ATOM 1291 C CA . ALA A 1 167 ? -2.726 -14.328 -7.170 1.00 88.12 167 ALA A CA 1
ATOM 1292 C C . ALA A 1 167 ? -3.383 -15.090 -6.005 1.00 88.12 167 ALA A C 1
ATOM 1294 O O . ALA A 1 167 ? -4.129 -14.492 -5.229 1.00 88.12 167 ALA A O 1
ATOM 1295 N N . GLY A 1 168 ? -3.075 -16.379 -5.843 1.00 91.94 168 GLY A N 1
ATOM 1296 C CA . GLY A 1 168 ? -3.628 -17.229 -4.789 1.00 91.94 168 GLY A CA 1
ATOM 1297 C C . GLY A 1 168 ? -3.306 -16.714 -3.387 1.00 91.94 168 GLY A C 1
ATOM 1298 O O . GLY A 1 168 ? -4.212 -16.538 -2.575 1.00 91.94 168 GLY A O 1
ATOM 1299 N N . PHE A 1 169 ? -2.043 -16.369 -3.120 1.00 93.00 169 PHE A N 1
ATOM 1300 C CA . PHE A 1 169 ? -1.639 -15.792 -1.833 1.00 93.00 169 PHE A CA 1
ATOM 1301 C C . PHE A 1 169 ? -2.255 -14.415 -1.580 1.00 93.00 169 PHE A C 1
ATOM 1303 O O . PHE A 1 169 ? -2.603 -14.098 -0.443 1.00 93.00 169 PHE A O 1
ATOM 1310 N N . PHE A 1 170 ? -2.439 -13.602 -2.622 1.00 90.38 170 PHE A N 1
ATOM 1311 C CA . PHE A 1 170 ? -3.113 -12.314 -2.488 1.00 90.38 170 PHE A CA 1
ATOM 1312 C C . PHE A 1 170 ? -4.593 -12.473 -2.109 1.00 90.38 170 PHE A C 1
ATOM 1314 O O . PHE A 1 170 ? -5.085 -11.768 -1.227 1.00 90.38 170 PHE A O 1
ATOM 1321 N N . ILE A 1 171 ? -5.293 -13.426 -2.731 1.00 91.81 171 ILE A N 1
ATOM 1322 C CA . ILE A 1 171 ? -6.689 -13.750 -2.410 1.00 91.81 171 ILE A CA 1
ATOM 1323 C C . ILE A 1 171 ? -6.790 -14.348 -1.001 1.00 91.81 171 ILE A C 1
ATOM 1325 O O . ILE A 1 171 ? -7.660 -13.944 -0.232 1.00 91.81 171 ILE A O 1
ATOM 1329 N N . ALA A 1 172 ? -5.873 -15.240 -0.620 1.00 93.69 172 ALA A N 1
ATOM 1330 C CA . ALA A 1 172 ? -5.822 -15.796 0.730 1.00 93.69 172 ALA A CA 1
ATOM 1331 C C . ALA A 1 172 ? -5.617 -14.699 1.791 1.00 93.69 172 ALA A C 1
ATOM 1333 O O . ALA A 1 172 ? -6.331 -14.662 2.790 1.00 93.69 172 ALA A O 1
ATOM 1334 N N . ALA A 1 173 ? -4.709 -13.747 1.548 1.00 93.81 173 ALA A N 1
ATOM 1335 C CA . ALA A 1 173 ? -4.507 -12.592 2.423 1.00 93.81 173 ALA A CA 1
ATOM 1336 C C . ALA A 1 173 ? -5.775 -11.734 2.555 1.00 93.81 173 ALA A C 1
ATOM 1338 O O . ALA A 1 173 ? -6.140 -11.318 3.655 1.00 93.81 173 ALA A O 1
ATOM 1339 N N . ALA A 1 174 ? -6.470 -11.491 1.441 1.00 93.56 174 ALA A N 1
ATOM 1340 C CA . ALA A 1 174 ? -7.745 -10.784 1.442 1.00 93.56 174 ALA A CA 1
ATOM 1341 C C . ALA A 1 174 ? -8.810 -11.530 2.263 1.00 93.56 174 ALA A C 1
ATOM 1343 O O . ALA A 1 174 ? -9.530 -10.903 3.038 1.00 93.56 174 ALA A O 1
ATOM 1344 N N . PHE A 1 175 ? -8.869 -12.858 2.159 1.00 93.88 175 PHE A N 1
ATOM 1345 C CA . PHE A 1 175 ? -9.793 -13.685 2.932 1.00 93.88 175 PHE A CA 1
ATOM 1346 C C . PHE A 1 175 ? -9.502 -13.639 4.438 1.00 93.88 175 PHE A C 1
ATOM 1348 O O . PHE A 1 175 ? -10.423 -13.466 5.234 1.00 93.88 175 PHE A O 1
ATOM 1355 N N . VAL A 1 176 ? -8.228 -13.687 4.841 1.00 94.44 176 VAL A N 1
ATOM 1356 C CA . VAL A 1 176 ? -7.824 -13.511 6.249 1.00 94.44 176 VAL A CA 1
ATOM 1357 C C . VAL A 1 176 ? -8.297 -12.159 6.791 1.00 94.44 176 VAL A C 1
ATOM 1359 O O . VAL A 1 176 ? -8.856 -12.098 7.884 1.00 94.44 176 VAL A O 1
ATOM 1362 N N . LEU A 1 177 ? -8.151 -11.076 6.020 1.00 94.12 177 LEU A N 1
ATOM 1363 C CA . LEU A 1 177 ? -8.676 -9.765 6.416 1.00 94.12 177 LEU A CA 1
ATOM 1364 C C . LEU A 1 177 ? -10.209 -9.769 6.553 1.00 94.12 177 LEU A C 1
ATOM 1366 O O . LEU A 1 177 ? -10.725 -9.177 7.498 1.00 94.12 177 LEU A O 1
ATOM 1370 N N . MET A 1 178 ? -10.940 -10.465 5.674 1.00 93.00 178 MET A N 1
ATOM 1371 C CA . MET A 1 178 ? -12.400 -10.607 5.795 1.00 93.00 178 MET A CA 1
ATOM 1372 C C . MET A 1 178 ? -12.816 -11.388 7.050 1.00 93.00 178 MET A C 1
ATOM 1374 O O . MET A 1 178 ? -13.801 -11.023 7.689 1.00 93.00 178 MET A O 1
ATOM 1378 N N . ILE A 1 179 ? -12.070 -12.430 7.437 1.00 93.06 179 ILE A N 1
ATOM 1379 C CA . ILE A 1 179 ? -12.303 -13.154 8.697 1.00 93.06 179 ILE A CA 1
ATOM 1380 C C . ILE A 1 179 ? -12.163 -12.193 9.882 1.00 93.06 179 ILE A C 1
ATOM 1382 O O . ILE A 1 179 ? -13.048 -12.132 10.733 1.00 93.06 179 ILE A O 1
ATOM 1386 N N . ILE A 1 180 ? -11.099 -11.386 9.903 1.00 92.00 180 ILE A N 1
ATOM 1387 C CA . ILE A 1 180 ? -10.869 -10.396 10.963 1.00 92.00 180 ILE A CA 1
ATOM 1388 C C . ILE A 1 180 ? -12.007 -9.363 11.003 1.00 92.00 180 ILE A C 1
ATOM 1390 O O . ILE A 1 180 ? -12.480 -9.027 12.090 1.00 92.00 180 ILE A O 1
ATOM 1394 N N . CYS A 1 181 ? -12.508 -8.906 9.848 1.00 91.62 181 CYS A N 1
ATOM 1395 C CA . CYS A 1 181 ? -13.683 -8.029 9.790 1.00 91.62 181 CYS A CA 1
ATOM 1396 C C . CYS A 1 181 ? -14.911 -8.651 10.470 1.00 91.62 181 CYS A C 1
ATOM 1398 O O . CYS A 1 181 ? -15.597 -7.966 11.226 1.00 91.62 181 CYS A O 1
ATOM 1400 N N . ASN A 1 182 ? -15.178 -9.937 10.229 1.00 88.25 182 ASN A N 1
ATOM 1401 C CA . ASN A 1 182 ? -16.328 -10.629 10.815 1.00 88.25 182 ASN A CA 1
ATOM 1402 C C . ASN A 1 182 ? -16.188 -10.849 12.331 1.00 88.25 182 ASN A C 1
ATOM 1404 O O . ASN A 1 182 ? -17.202 -10.876 13.019 1.00 88.25 182 ASN A O 1
ATOM 1408 N N . ILE A 1 183 ? -14.963 -10.984 12.852 1.00 88.31 183 ILE A N 1
ATOM 1409 C CA . ILE A 1 183 ? -14.707 -11.158 14.293 1.00 88.31 183 ILE A CA 1
ATOM 1410 C C . ILE A 1 183 ? -14.908 -9.846 15.062 1.00 88.31 183 ILE A C 1
ATOM 1412 O O . ILE A 1 183 ? -15.464 -9.852 16.157 1.00 88.31 183 ILE A O 1
ATOM 1416 N N . TYR A 1 184 ? -14.425 -8.721 14.524 1.00 85.75 184 TYR A N 1
ATOM 1417 C CA . TYR A 1 184 ? -14.421 -7.451 15.259 1.00 85.75 184 TYR A CA 1
ATOM 1418 C C . TYR A 1 184 ? -15.632 -6.558 15.003 1.00 85.75 184 TYR A C 1
ATOM 1420 O O . TYR A 1 184 ? -15.982 -5.781 15.887 1.00 85.75 184 TYR A O 1
ATOM 1428 N N . GLY A 1 185 ? -16.240 -6.632 13.818 1.00 83.31 185 GLY A N 1
ATOM 1429 C CA . GLY A 1 185 ? -17.392 -5.806 13.465 1.00 83.31 185 GLY A CA 1
ATOM 1430 C C . GLY A 1 185 ? -17.123 -4.293 13.446 1.00 83.31 185 GLY A C 1
ATOM 1431 O O . GLY A 1 185 ? -15.996 -3.813 13.624 1.00 83.31 185 GLY A O 1
ATOM 1432 N N . GLY A 1 186 ? -18.183 -3.542 13.151 1.00 85.56 186 GLY A N 1
ATOM 1433 C CA . GLY A 1 186 ? -18.254 -2.087 13.277 1.00 85.56 186 GLY A CA 1
ATOM 1434 C C . GLY A 1 186 ? -17.112 -1.267 12.689 1.00 85.56 186 GLY A C 1
ATOM 1435 O O . GLY A 1 186 ? -16.648 -1.526 11.574 1.00 85.56 186 GLY A O 1
ATOM 1436 N N . LYS A 1 187 ? -16.645 -0.255 13.435 1.00 86.88 187 LYS A N 1
ATOM 1437 C CA . LYS A 1 187 ? -15.551 0.649 13.013 1.00 86.88 187 LYS A CA 1
ATOM 1438 C C . LYS A 1 187 ? -14.242 -0.078 12.697 1.00 86.88 187 LYS A C 1
ATOM 1440 O O . LYS A 1 187 ? -13.504 0.347 11.810 1.00 86.88 187 LYS A O 1
ATOM 1445 N N . ASN A 1 188 ? -13.959 -1.185 13.381 1.00 89.44 188 ASN A N 1
ATOM 1446 C CA . ASN A 1 188 ? -12.769 -2.001 13.138 1.00 89.44 188 ASN A CA 1
ATOM 1447 C C . ASN A 1 188 ? -12.835 -2.704 11.776 1.00 89.44 188 ASN A C 1
ATOM 1449 O O . ASN A 1 188 ? -11.884 -2.644 10.995 1.00 89.44 188 ASN A O 1
ATOM 1453 N N . ALA A 1 189 ? -13.979 -3.320 11.472 1.00 89.75 189 ALA A N 1
ATOM 1454 C CA . ALA A 1 189 ? -14.241 -3.909 10.165 1.00 89.75 189 ALA A CA 1
ATOM 1455 C C . ALA A 1 189 ? -14.259 -2.839 9.065 1.00 89.75 189 ALA A C 1
ATOM 1457 O O . ALA A 1 189 ? -13.684 -3.046 7.996 1.00 89.75 189 ALA A O 1
ATOM 1458 N N . ALA A 1 190 ? -14.858 -1.674 9.338 1.00 91.19 190 ALA A N 1
ATOM 1459 C CA . ALA A 1 190 ? -14.886 -0.551 8.408 1.00 91.19 190 ALA A CA 1
ATOM 1460 C C . ALA A 1 190 ? -13.472 -0.078 8.043 1.00 91.19 190 ALA A C 1
ATOM 1462 O O . ALA A 1 190 ? -13.209 0.114 6.860 1.00 91.19 190 ALA A O 1
ATOM 1463 N N . LEU A 1 191 ? -12.550 0.010 9.011 1.00 93.19 191 LEU A N 1
ATOM 1464 C CA . LEU A 1 191 ? -11.161 0.405 8.761 1.00 93.19 191 LEU A CA 1
ATOM 1465 C C . LEU A 1 191 ? -10.469 -0.556 7.788 1.00 93.19 191 LEU A C 1
ATOM 1467 O O . LEU A 1 191 ? -9.830 -0.118 6.829 1.00 93.19 191 LEU A O 1
ATOM 1471 N N . ILE A 1 192 ? -10.602 -1.865 8.026 1.00 94.06 192 ILE A N 1
ATOM 1472 C CA . ILE A 1 192 ? -9.994 -2.882 7.163 1.00 94.06 192 ILE A CA 1
ATOM 1473 C C . ILE A 1 192 ? -10.613 -2.837 5.767 1.00 94.06 192 ILE A C 1
ATOM 1475 O O . ILE A 1 192 ? -9.887 -2.865 4.772 1.00 94.06 192 ILE A O 1
ATOM 1479 N N . CYS A 1 193 ? -11.940 -2.730 5.685 1.00 93.88 193 CYS A N 1
ATOM 1480 C CA . CYS A 1 193 ? -12.646 -2.660 4.412 1.00 93.88 193 CYS A CA 1
ATOM 1481 C C . CYS A 1 193 ? -12.280 -1.397 3.628 1.00 93.88 193 CYS A C 1
ATOM 1483 O O . CYS A 1 193 ? -12.003 -1.496 2.437 1.00 93.88 193 CYS A O 1
ATOM 1485 N N . ASP A 1 194 ? -12.219 -0.232 4.274 1.00 93.62 194 ASP A N 1
ATOM 1486 C CA . ASP A 1 194 ? -11.832 1.029 3.635 1.00 93.62 194 ASP A CA 1
ATOM 1487 C C . ASP A 1 194 ? -10.398 0.960 3.119 1.00 93.62 194 ASP A C 1
ATOM 1489 O O . ASP A 1 194 ? -10.138 1.292 1.961 1.00 93.62 194 ASP A O 1
ATOM 1493 N N . PHE A 1 195 ? -9.473 0.447 3.935 1.00 94.12 195 PHE A N 1
ATOM 1494 C CA . PHE A 1 195 ? -8.098 0.219 3.507 1.00 94.12 195 PHE A CA 1
ATOM 1495 C C . PHE A 1 195 ? -8.032 -0.714 2.290 1.00 94.12 195 PHE A C 1
ATOM 1497 O O . PHE A 1 195 ? -7.341 -0.406 1.315 1.00 94.12 195 PHE A O 1
ATOM 1504 N N . ALA A 1 196 ? -8.742 -1.844 2.326 1.00 93.38 196 ALA A N 1
ATOM 1505 C CA . ALA A 1 196 ? -8.734 -2.834 1.255 1.00 93.38 196 ALA A CA 1
ATOM 1506 C C . ALA A 1 196 ? -9.337 -2.273 -0.041 1.00 93.38 196 ALA A C 1
ATOM 1508 O O . ALA A 1 196 ? -8.689 -2.325 -1.086 1.00 93.38 196 ALA A O 1
ATOM 1509 N N . ILE A 1 197 ? -10.526 -1.665 0.030 1.00 93.75 197 ILE A N 1
ATOM 1510 C CA . ILE A 1 197 ? -11.226 -1.076 -1.120 1.00 93.75 197 ILE A CA 1
ATOM 1511 C C . ILE A 1 197 ? -10.363 0.005 -1.772 1.00 93.75 197 ILE A C 1
ATOM 1513 O O . ILE A 1 197 ? -10.140 -0.044 -2.981 1.00 93.75 197 ILE A O 1
ATOM 1517 N N . ILE A 1 198 ? -9.824 0.943 -0.984 1.00 93.31 198 ILE A N 1
ATOM 1518 C CA . ILE A 1 198 ? -8.959 2.007 -1.508 1.00 93.31 198 ILE A CA 1
ATOM 1519 C C . ILE A 1 198 ? -7.689 1.401 -2.124 1.00 93.31 198 ILE A C 1
ATOM 1521 O O . ILE A 1 198 ? -7.310 1.766 -3.236 1.00 93.31 198 ILE A O 1
ATOM 1525 N N . SER A 1 199 ? -7.058 0.426 -1.461 1.00 90.88 199 SER A N 1
ATOM 1526 C CA . SER A 1 199 ? -5.860 -0.249 -1.982 1.00 90.88 199 SER A CA 1
ATOM 1527 C C . SER A 1 199 ? -6.114 -0.942 -3.322 1.00 90.88 199 SER A C 1
ATOM 1529 O O . SER A 1 199 ? -5.287 -0.854 -4.235 1.00 90.88 199 SER A O 1
ATOM 1531 N N . PHE A 1 200 ? -7.241 -1.642 -3.462 1.00 92.00 200 PHE A N 1
ATOM 1532 C CA . PHE A 1 200 ? -7.605 -2.317 -4.705 1.00 92.00 200 PHE A CA 1
ATOM 1533 C C . PHE A 1 200 ? -7.981 -1.317 -5.794 1.00 92.00 200 PHE A C 1
ATOM 1535 O O . PHE A 1 200 ? -7.531 -1.484 -6.923 1.00 92.00 200 PHE A O 1
ATOM 1542 N N . ALA A 1 201 ? -8.710 -0.247 -5.465 1.00 91.06 201 ALA A N 1
ATOM 1543 C CA . ALA A 1 201 ? -9.057 0.808 -6.414 1.00 91.06 201 ALA A CA 1
ATOM 1544 C C . ALA A 1 201 ? -7.806 1.509 -6.968 1.00 91.06 201 ALA A C 1
ATOM 1546 O O . ALA A 1 201 ? -7.668 1.663 -8.181 1.00 91.06 201 ALA A O 1
ATOM 1547 N N . VAL A 1 202 ? -6.842 1.849 -6.104 1.00 89.56 202 VAL A N 1
ATOM 1548 C CA . VAL A 1 202 ? -5.559 2.441 -6.517 1.00 89.56 202 VAL A CA 1
ATOM 1549 C C . VAL A 1 202 ? -4.772 1.479 -7.413 1.00 89.56 202 VAL A C 1
ATOM 1551 O O . VAL A 1 202 ? -4.228 1.888 -8.441 1.00 89.56 202 VAL A O 1
ATOM 1554 N N . ASN A 1 203 ? -4.727 0.185 -7.082 1.00 88.44 203 ASN A N 1
ATOM 1555 C CA . ASN A 1 203 ? -4.038 -0.806 -7.913 1.00 88.44 203 ASN A CA 1
ATOM 1556 C C . ASN A 1 203 ? -4.743 -1.079 -9.247 1.00 88.44 203 ASN A C 1
ATOM 1558 O O . ASN A 1 203 ? -4.065 -1.274 -10.262 1.00 88.44 203 ASN A O 1
ATOM 1562 N N . PHE A 1 204 ? -6.074 -1.067 -9.258 1.00 87.38 204 PHE A N 1
ATOM 1563 C CA . PHE A 1 204 ? -6.884 -1.164 -10.464 1.00 87.38 204 PHE A CA 1
ATOM 1564 C C . PHE A 1 204 ? -6.599 0.024 -11.383 1.00 87.38 204 PHE A C 1
ATOM 1566 O O . PHE A 1 204 ? -6.140 -0.180 -12.507 1.00 87.38 204 PHE A O 1
ATOM 1573 N N . ALA A 1 205 ? -6.741 1.255 -10.877 1.00 87.62 205 ALA A N 1
ATOM 1574 C CA . ALA A 1 205 ? -6.453 2.480 -11.621 1.00 87.62 205 ALA A CA 1
ATOM 1575 C C . ALA A 1 205 ? -5.019 2.483 -12.171 1.00 87.62 205 ALA A C 1
ATOM 1577 O O . ALA A 1 205 ? -4.800 2.741 -13.353 1.00 87.62 205 ALA A O 1
ATOM 1578 N N . ARG A 1 206 ? -4.032 2.079 -11.360 1.00 84.62 206 ARG A N 1
ATOM 1579 C CA . ARG A 1 206 ? -2.635 1.948 -11.801 1.00 84.62 206 ARG A CA 1
ATOM 1580 C C . ARG A 1 206 ? -2.479 0.988 -12.980 1.00 84.62 206 ARG A C 1
ATOM 1582 O O . ARG A 1 206 ? -1.711 1.266 -13.907 1.00 84.62 206 ARG A O 1
ATOM 1589 N N . LYS A 1 207 ? -3.141 -0.171 -12.944 1.00 85.62 207 LYS A N 1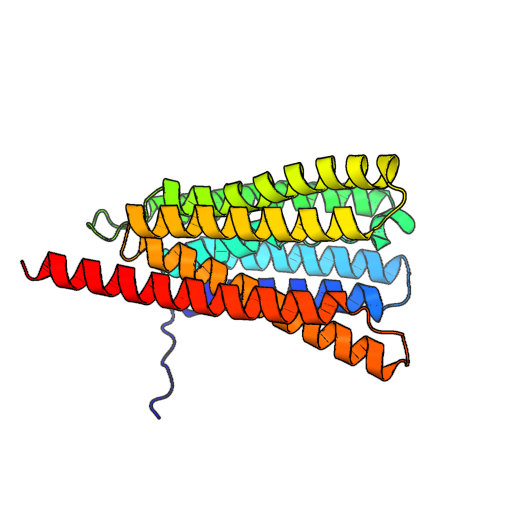
ATOM 1590 C CA . LYS A 1 207 ? -3.082 -1.129 -14.052 1.00 85.62 207 LYS A CA 1
ATOM 1591 C C . LYS A 1 207 ? -3.797 -0.587 -15.291 1.00 85.62 207 LYS A C 1
ATOM 1593 O O . LYS A 1 207 ? -3.252 -0.763 -16.373 1.00 85.62 207 LYS A O 1
ATOM 1598 N N . VAL A 1 208 ? -4.911 0.136 -15.140 1.00 86.56 208 VAL A N 1
ATOM 1599 C CA . VAL A 1 208 ? -5.610 0.798 -16.256 1.00 86.56 208 VAL A CA 1
ATOM 1600 C C . VAL A 1 208 ? -4.692 1.819 -16.922 1.00 86.56 208 VAL A C 1
ATOM 1602 O O . VAL A 1 208 ? -4.425 1.696 -18.113 1.00 86.56 208 VAL A O 1
ATOM 1605 N N . CYS A 1 209 ? -4.091 2.734 -16.154 1.00 84.38 209 CYS A N 1
ATOM 1606 C CA . CYS A 1 209 ? -3.122 3.697 -16.688 1.00 84.38 209 CYS A CA 1
ATOM 1607 C C . CYS A 1 209 ? -1.943 3.004 -17.384 1.00 84.38 209 CYS A C 1
ATOM 1609 O O . CYS A 1 209 ? -1.433 3.486 -18.389 1.00 84.38 209 CYS A O 1
ATOM 1611 N N . SER A 1 210 ? -1.509 1.850 -16.870 1.00 81.81 210 SER A N 1
ATOM 1612 C CA . SER A 1 210 ? -0.440 1.074 -17.501 1.00 81.81 210 SER A CA 1
ATOM 1613 C C . SER A 1 210 ? -0.829 0.495 -18.851 1.00 81.81 210 SER A C 1
ATOM 1615 O O . SER A 1 210 ? -0.012 0.529 -19.762 1.00 81.81 210 SER A O 1
ATOM 1617 N N . VAL A 1 211 ? -2.049 -0.025 -18.970 1.00 85.50 211 VAL A N 1
ATOM 1618 C CA . VAL A 1 211 ? -2.576 -0.539 -20.235 1.00 85.50 211 VAL A CA 1
ATOM 1619 C C . VAL A 1 211 ? -2.718 0.593 -21.247 1.00 85.50 211 VAL A C 1
ATOM 1621 O O . VAL A 1 211 ? -2.273 0.423 -22.372 1.00 85.50 211 VAL A O 1
ATOM 1624 N N . ILE A 1 212 ? -3.247 1.753 -20.836 1.00 85.75 212 ILE A N 1
ATOM 1625 C CA . ILE A 1 212 ? -3.397 2.929 -21.711 1.00 85.75 212 ILE A CA 1
ATOM 1626 C C . ILE A 1 212 ? -2.040 3.363 -22.269 1.00 85.75 212 ILE A C 1
ATOM 1628 O O . ILE A 1 212 ? -1.889 3.461 -23.479 1.00 85.75 212 ILE A O 1
ATOM 1632 N N . ILE A 1 213 ? -1.035 3.549 -21.404 1.00 81.88 213 ILE A N 1
ATOM 1633 C CA . ILE A 1 213 ? 0.312 3.947 -21.837 1.00 81.88 213 ILE A CA 1
ATOM 1634 C C . ILE A 1 213 ? 0.893 2.908 -22.803 1.00 81.88 213 ILE A C 1
ATOM 1636 O O . ILE A 1 213 ? 1.335 3.267 -23.886 1.00 81.88 213 ILE A O 1
ATOM 1640 N N . LEU A 1 214 ? 0.874 1.618 -22.448 1.00 82.56 214 LEU A N 1
ATOM 1641 C CA . LEU A 1 214 ? 1.441 0.571 -23.305 1.00 82.56 214 LEU A CA 1
ATOM 1642 C C . LEU A 1 214 ? 0.727 0.477 -24.663 1.00 82.56 214 LEU A C 1
ATOM 1644 O O . LEU A 1 214 ? 1.404 0.338 -25.678 1.00 82.56 214 LEU A O 1
ATOM 1648 N N . ALA A 1 215 ? -0.604 0.611 -24.683 1.00 84.06 215 ALA A N 1
ATOM 1649 C CA . ALA A 1 215 ? -1.399 0.642 -25.908 1.00 84.06 215 ALA A CA 1
ATOM 1650 C C . ALA A 1 215 ? -1.013 1.824 -26.806 1.00 84.06 215 ALA A C 1
ATOM 1652 O O . ALA A 1 215 ? -0.813 1.638 -28.002 1.00 84.06 215 ALA A O 1
ATOM 1653 N N . SER A 1 216 ? -0.864 3.023 -26.230 1.00 84.38 216 SER A N 1
ATOM 1654 C CA . SER A 1 216 ? -0.479 4.233 -26.969 1.00 84.38 216 SER A CA 1
ATOM 1655 C C . SER A 1 216 ? 0.890 4.119 -27.642 1.00 84.38 216 SER A C 1
ATOM 1657 O O . SER A 1 216 ? 1.092 4.717 -28.691 1.00 84.38 216 SER A O 1
ATOM 1659 N N . TYR A 1 217 ? 1.812 3.343 -27.068 1.00 82.44 217 TYR A N 1
ATOM 1660 C CA . TYR A 1 217 ? 3.135 3.080 -27.646 1.00 82.44 217 TYR A CA 1
ATOM 1661 C C . TYR A 1 217 ? 3.183 1.820 -28.535 1.00 82.44 217 TYR A C 1
ATOM 1663 O O . TYR A 1 217 ? 4.261 1.423 -28.967 1.00 82.44 217 TYR A O 1
ATOM 1671 N N . GLY A 1 218 ? 2.046 1.164 -28.798 1.00 82.62 218 GLY A N 1
ATOM 1672 C CA . GLY A 1 218 ? 1.983 -0.035 -29.644 1.00 82.62 218 GLY A CA 1
ATOM 1673 C C . GLY A 1 218 ? 2.590 -1.298 -29.019 1.00 82.62 218 GLY A C 1
ATOM 1674 O O . GLY A 1 218 ? 2.831 -2.278 -29.722 1.00 82.62 218 GLY A O 1
ATOM 1675 N N . TYR A 1 219 ? 2.842 -1.311 -27.705 1.00 83.56 219 TYR A N 1
ATOM 1676 C CA . TYR A 1 219 ? 3.402 -2.477 -27.022 1.00 83.56 219 TYR A CA 1
ATOM 1677 C C . TYR A 1 219 ? 2.345 -3.555 -26.756 1.00 83.56 219 TYR A C 1
ATOM 1679 O O . TYR A 1 219 ? 1.190 -3.271 -26.435 1.00 83.56 219 TYR A O 1
ATOM 1687 N N . HIS A 1 220 ? 2.767 -4.822 -26.798 1.00 82.06 220 HIS A N 1
ATOM 1688 C CA . HIS A 1 220 ? 1.909 -5.955 -26.456 1.00 82.06 220 HIS A CA 1
ATOM 1689 C C . HIS A 1 220 ? 1.456 -5.908 -24.983 1.00 82.06 220 HIS A C 1
ATOM 1691 O O . HIS A 1 220 ? 2.270 -5.888 -24.053 1.00 82.06 220 HIS A O 1
ATOM 1697 N N . ILE A 1 221 ? 0.142 -5.984 -24.756 1.00 82.00 221 ILE A N 1
ATOM 1698 C CA . ILE A 1 221 ? -0.460 -6.018 -23.418 1.00 82.00 221 ILE A CA 1
ATOM 1699 C C . ILE A 1 221 ? -0.669 -7.469 -22.982 1.00 82.00 221 ILE A C 1
ATOM 1701 O O . ILE A 1 221 ? -1.462 -8.212 -23.555 1.00 82.00 221 ILE A O 1
ATOM 1705 N N . SER A 1 222 ? 0.012 -7.881 -21.911 1.00 80.19 222 SER A N 1
ATOM 1706 C CA . SER A 1 222 ? -0.166 -9.222 -21.343 1.00 80.19 222 SER A CA 1
ATOM 1707 C C . SER A 1 222 ? -1.596 -9.441 -20.832 1.00 80.19 222 SER A C 1
ATOM 1709 O O . SER A 1 222 ? -2.126 -8.623 -20.074 1.00 80.19 222 SER A O 1
ATOM 1711 N N . LYS A 1 223 ? -2.175 -10.615 -21.135 1.00 82.75 223 LYS A N 1
ATOM 1712 C CA . LYS A 1 223 ? -3.487 -11.060 -20.621 1.00 82.75 223 LYS A CA 1
ATOM 1713 C C . LYS A 1 223 ? -3.592 -11.007 -19.088 1.00 82.75 223 LYS A C 1
ATOM 1715 O O . LYS A 1 223 ? -4.681 -10.851 -18.538 1.00 82.75 223 LYS A O 1
ATOM 1720 N N . SER A 1 224 ? -2.454 -11.071 -18.392 1.00 81.31 224 SER A N 1
ATOM 1721 C CA . SER A 1 224 ? -2.376 -10.922 -16.935 1.00 81.31 224 SER A CA 1
ATOM 1722 C C . SER A 1 224 ? -2.951 -9.592 -16.426 1.00 81.31 224 SER A C 1
ATOM 1724 O O . SER A 1 224 ? -3.508 -9.559 -15.330 1.00 81.31 224 SER A O 1
ATOM 1726 N N . TYR A 1 225 ? -2.876 -8.498 -17.195 1.00 82.38 225 TYR A N 1
ATOM 1727 C CA . TYR A 1 225 ? -3.445 -7.210 -16.784 1.00 82.38 225 TYR A CA 1
ATOM 1728 C C . TYR A 1 225 ? -4.961 -7.304 -16.599 1.00 82.38 225 TYR A C 1
ATOM 1730 O O . TYR A 1 225 ? -5.463 -6.890 -15.553 1.00 82.38 225 TYR A O 1
ATOM 1738 N N . TYR A 1 226 ? -5.657 -7.931 -17.550 1.00 85.00 226 TYR A N 1
ATOM 1739 C CA . TYR A 1 226 ? -7.105 -8.132 -17.497 1.00 85.00 226 TYR A CA 1
ATOM 1740 C C . TYR A 1 226 ? -7.527 -9.073 -16.366 1.00 85.00 226 TYR A C 1
ATOM 1742 O O . TYR A 1 226 ? -8.494 -8.792 -15.662 1.00 85.00 226 TYR A O 1
ATOM 1750 N N . CYS A 1 227 ? -6.760 -10.139 -16.117 1.00 87.06 227 CYS A N 1
ATOM 1751 C CA . CYS A 1 227 ? -7.006 -11.031 -14.981 1.00 87.06 227 CYS A CA 1
ATOM 1752 C C . CYS A 1 227 ? -6.958 -10.268 -13.646 1.00 87.06 227 CYS A C 1
ATOM 1754 O O . CYS A 1 227 ? -7.855 -10.386 -12.814 1.00 87.06 227 CYS A O 1
ATOM 1756 N N . TRP A 1 228 ? -5.960 -9.401 -13.469 1.00 89.31 228 TRP A N 1
ATOM 1757 C CA . TRP A 1 228 ? -5.865 -8.577 -12.267 1.00 89.31 228 TRP A CA 1
ATOM 1758 C C . TRP A 1 228 ? -6.978 -7.527 -12.150 1.00 89.31 228 TRP A C 1
ATOM 1760 O O . TRP A 1 228 ? -7.370 -7.214 -11.028 1.00 89.31 228 TRP A O 1
ATOM 1770 N N . PHE A 1 229 ? -7.511 -7.002 -13.261 1.00 89.44 229 PHE A N 1
ATOM 1771 C CA . PHE A 1 229 ? -8.706 -6.150 -13.218 1.00 89.44 229 PHE A CA 1
ATOM 1772 C C . PHE A 1 229 ? -9.898 -6.892 -12.622 1.00 89.44 229 PHE A C 1
ATOM 1774 O O . PHE A 1 229 ? -10.535 -6.370 -11.708 1.00 89.44 229 PHE A O 1
ATOM 1781 N N . ALA A 1 230 ? -10.147 -8.121 -13.083 1.00 90.00 230 ALA A N 1
ATOM 1782 C CA . ALA A 1 230 ? -11.221 -8.956 -12.559 1.00 90.00 230 ALA A CA 1
ATOM 1783 C C . ALA A 1 230 ? -11.017 -9.270 -11.068 1.00 90.00 230 ALA A C 1
ATOM 1785 O O . ALA A 1 230 ? -11.935 -9.076 -10.274 1.00 90.00 230 ALA A O 1
ATOM 1786 N N . ILE A 1 231 ? -9.801 -9.663 -10.667 1.00 91.12 231 ILE A N 1
ATOM 1787 C CA . ILE A 1 231 ? -9.473 -9.948 -9.260 1.00 91.12 231 ILE A CA 1
ATOM 1788 C C . ILE A 1 231 ? -9.750 -8.726 -8.377 1.00 91.12 231 ILE A C 1
ATOM 1790 O O . ILE A 1 231 ? -10.434 -8.847 -7.363 1.00 91.12 231 ILE A O 1
ATOM 1794 N N . TYR A 1 232 ? -9.261 -7.538 -8.748 1.00 92.38 232 TYR A N 1
ATOM 1795 C CA . TYR A 1 232 ? -9.496 -6.335 -7.947 1.00 92.38 232 TYR A CA 1
ATOM 1796 C C . TYR A 1 232 ? -10.976 -5.949 -7.899 1.00 92.38 232 TYR A C 1
ATOM 1798 O O . TYR A 1 232 ? -11.456 -5.602 -6.825 1.00 92.38 232 TYR A O 1
ATOM 1806 N N . ALA A 1 233 ? -11.711 -6.046 -9.010 1.00 91.25 233 ALA A N 1
ATOM 1807 C CA . ALA A 1 233 ? -13.140 -5.736 -9.040 1.00 91.25 233 ALA A CA 1
ATOM 1808 C C . ALA A 1 233 ? -13.952 -6.667 -8.122 1.00 91.25 233 ALA A C 1
ATOM 1810 O O . ALA A 1 233 ? -14.757 -6.194 -7.318 1.00 91.25 233 ALA A O 1
ATOM 1811 N N . VAL A 1 234 ? -13.689 -7.977 -8.181 1.00 93.81 234 VAL A N 1
ATOM 1812 C CA . VAL A 1 234 ? -14.347 -8.976 -7.324 1.00 93.81 234 VAL A CA 1
ATOM 1813 C C . VAL A 1 234 ? -14.003 -8.751 -5.853 1.00 93.81 234 VAL A C 1
ATOM 1815 O O . VAL A 1 234 ? -14.893 -8.770 -5.006 1.00 93.81 234 VAL A O 1
ATOM 1818 N N . LEU A 1 235 ? -12.735 -8.479 -5.531 1.00 93.38 235 LEU A N 1
ATOM 1819 C CA . LEU A 1 235 ? -12.327 -8.205 -4.153 1.00 93.38 235 LEU A CA 1
ATOM 1820 C C . LEU A 1 235 ? -12.943 -6.904 -3.619 1.00 93.38 235 LEU A C 1
ATOM 1822 O O . LEU A 1 235 ? -13.393 -6.880 -2.476 1.00 93.38 235 LEU A O 1
ATOM 1826 N N . ILE A 1 236 ? -13.033 -5.844 -4.429 1.00 93.19 236 ILE A N 1
ATOM 1827 C CA . ILE A 1 236 ? -13.734 -4.606 -4.050 1.00 93.19 236 ILE A CA 1
ATOM 1828 C C . ILE A 1 236 ? -15.200 -4.909 -3.721 1.00 93.19 236 ILE A C 1
ATOM 1830 O O . ILE A 1 236 ? -15.676 -4.512 -2.658 1.00 93.19 236 ILE A O 1
ATOM 1834 N N . ALA A 1 237 ? -15.897 -5.654 -4.585 1.00 93.62 237 ALA A N 1
ATOM 1835 C CA . ALA A 1 237 ? -17.281 -6.057 -4.347 1.00 93.62 237 ALA A CA 1
ATOM 1836 C C . ALA A 1 237 ? -17.427 -6.872 -3.051 1.00 93.62 237 ALA A C 1
ATOM 1838 O O . ALA A 1 237 ? -18.283 -6.564 -2.222 1.00 93.62 237 ALA A O 1
ATOM 1839 N N . ALA A 1 238 ? -16.544 -7.847 -2.824 1.00 93.69 238 ALA A N 1
ATOM 1840 C CA . ALA A 1 238 ? -16.552 -8.668 -1.618 1.00 93.69 238 ALA A CA 1
ATOM 1841 C C . ALA A 1 238 ? -16.361 -7.834 -0.338 1.00 93.69 238 ALA A C 1
ATOM 1843 O O . ALA A 1 238 ? -17.132 -7.983 0.609 1.00 93.69 238 ALA A O 1
ATOM 1844 N N . PHE A 1 239 ? -15.398 -6.907 -0.306 1.00 93.62 239 PHE A N 1
ATOM 1845 C CA . PHE A 1 239 ? -15.195 -6.040 0.862 1.00 93.62 239 PHE A CA 1
ATOM 1846 C C . PHE A 1 239 ? -16.327 -5.027 1.065 1.00 93.62 239 PHE A C 1
ATOM 1848 O O . PHE A 1 239 ? -16.646 -4.710 2.210 1.00 93.62 239 PHE A O 1
ATOM 1855 N N . MET A 1 240 ? -16.980 -4.549 -0.002 1.00 92.19 240 MET A N 1
ATOM 1856 C CA . MET A 1 240 ? -18.193 -3.731 0.135 1.00 92.19 240 MET A CA 1
ATOM 1857 C C . MET A 1 240 ? -19.333 -4.522 0.786 1.00 92.19 240 MET A C 1
ATOM 1859 O O . MET A 1 240 ? -19.992 -4.011 1.695 1.00 92.19 240 MET A O 1
ATOM 1863 N N . LEU A 1 241 ? -19.527 -5.783 0.382 1.00 92.81 241 LEU A N 1
ATOM 1864 C CA . LEU A 1 241 ? -20.516 -6.672 0.996 1.00 92.81 241 LEU A CA 1
ATOM 1865 C C . LEU A 1 241 ? -20.193 -6.932 2.470 1.00 92.81 241 LEU A C 1
ATOM 1867 O O . LEU A 1 241 ? -21.069 -6.749 3.316 1.00 92.81 241 LEU A O 1
ATOM 1871 N N . VAL A 1 242 ? -18.941 -7.269 2.798 1.00 91.75 242 VAL A N 1
ATOM 1872 C CA . VAL A 1 242 ? -18.498 -7.470 4.190 1.00 91.75 242 VAL A CA 1
ATOM 1873 C C . VAL A 1 242 ? -18.751 -6.216 5.024 1.00 91.75 242 VAL A C 1
ATOM 1875 O O . VAL A 1 242 ? -19.406 -6.317 6.058 1.00 91.75 242 VAL A O 1
ATOM 1878 N N . LYS A 1 243 ? -18.345 -5.034 4.541 1.00 90.25 243 LYS A N 1
ATOM 1879 C CA . LYS A 1 243 ? -18.575 -3.754 5.228 1.00 90.25 243 LYS A CA 1
ATOM 188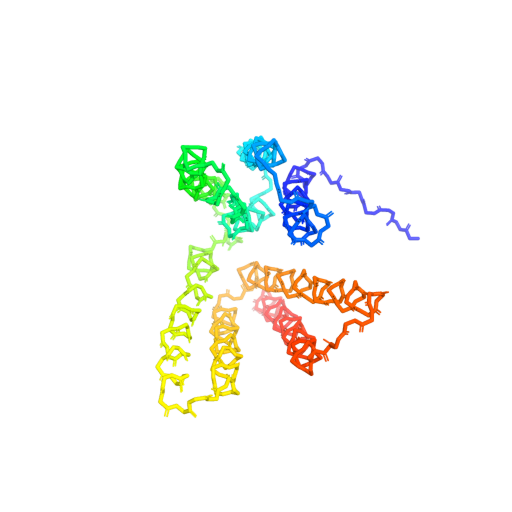0 C C . LYS A 1 243 ? -20.058 -3.518 5.522 1.00 90.25 243 LYS A C 1
ATOM 1882 O O . LYS A 1 243 ? -20.411 -3.106 6.626 1.00 90.25 243 LYS A O 1
ATOM 1887 N N . SER A 1 244 ? -20.929 -3.781 4.545 1.00 88.69 244 SER A N 1
ATOM 1888 C CA . SER A 1 244 ? -22.377 -3.612 4.711 1.00 88.69 244 SER A CA 1
ATOM 1889 C C . SER A 1 244 ? -22.965 -4.592 5.733 1.00 88.69 244 SER A C 1
ATOM 1891 O O . SER A 1 244 ? -23.767 -4.195 6.577 1.00 88.69 244 SER A O 1
ATOM 1893 N N . LYS A 1 245 ? -22.512 -5.852 5.712 1.00 89.62 245 LYS A N 1
ATOM 1894 C CA . LYS A 1 245 ? -22.968 -6.909 6.618 1.00 89.62 245 LYS A CA 1
ATOM 1895 C C . LYS A 1 245 ? -22.545 -6.631 8.058 1.00 89.62 245 LYS A C 1
ATOM 1897 O O . LYS A 1 245 ? -23.378 -6.716 8.955 1.00 89.62 245 LYS A O 1
ATOM 1902 N N . THR A 1 246 ? -21.286 -6.256 8.279 1.00 86.38 246 THR A N 1
ATOM 1903 C CA . THR A 1 246 ? -20.770 -5.951 9.621 1.00 86.38 246 THR A CA 1
ATOM 1904 C C . THR A 1 246 ? -21.406 -4.693 10.205 1.00 86.38 246 THR A C 1
ATOM 1906 O O . THR A 1 246 ? -21.680 -4.657 11.398 1.00 86.38 246 THR A O 1
ATOM 1909 N N . ALA A 1 247 ? -21.696 -3.686 9.373 1.00 83.06 247 ALA A N 1
ATOM 1910 C CA . ALA A 1 247 ? -22.401 -2.481 9.812 1.00 83.06 247 ALA A CA 1
ATOM 1911 C C . ALA A 1 247 ? -23.875 -2.750 10.160 1.00 83.06 247 ALA A C 1
ATOM 1913 O O . ALA A 1 247 ? -24.427 -2.105 11.048 1.00 83.06 247 ALA A O 1
ATOM 1914 N N . LYS A 1 248 ? -24.531 -3.684 9.458 1.00 79.19 248 LYS A N 1
ATOM 1915 C CA . LYS A 1 248 ? -25.903 -4.094 9.779 1.00 79.19 248 LYS A CA 1
ATOM 1916 C C . LYS A 1 248 ? -25.956 -4.881 11.092 1.00 79.19 248 LYS A C 1
ATOM 1918 O O . LYS A 1 248 ? -26.758 -4.542 11.950 1.00 79.19 248 LYS A O 1
ATOM 1923 N N . ALA A 1 249 ? -25.065 -5.857 11.267 1.00 75.81 249 ALA A N 1
ATOM 1924 C CA . ALA A 1 249 ? -25.002 -6.676 12.480 1.00 75.81 249 ALA A CA 1
ATOM 1925 C C . ALA A 1 249 ? -24.790 -5.837 13.754 1.00 75.81 249 ALA A C 1
ATOM 1927 O O . ALA A 1 249 ? -25.427 -6.090 14.770 1.00 75.81 249 ALA A O 1
ATOM 1928 N N . GLU A 1 250 ? -23.954 -4.800 13.684 1.00 73.88 250 GLU A N 1
ATOM 1929 C CA . GLU A 1 250 ? -23.739 -3.870 14.800 1.00 73.88 250 GLU A CA 1
ATOM 1930 C C . GLU A 1 250 ? -25.003 -3.062 15.138 1.00 73.88 250 GLU A C 1
ATOM 1932 O O . GLU A 1 250 ? -25.367 -2.940 16.305 1.00 73.88 250 GLU A O 1
ATOM 1937 N N . LYS A 1 251 ? -25.723 -2.568 14.122 1.00 74.88 251 LYS A N 1
ATOM 1938 C CA . LYS A 1 251 ? -26.997 -1.857 14.323 1.00 74.88 251 LYS A CA 1
ATOM 1939 C C . LYS A 1 251 ? -28.091 -2.747 14.900 1.00 74.88 251 LYS A C 1
ATOM 1941 O O . LYS A 1 251 ? -28.930 -2.247 15.641 1.00 74.88 251 LYS A O 1
ATOM 1946 N N . ASP A 1 252 ? -28.112 -4.019 14.518 1.00 71.50 252 ASP A N 1
ATOM 1947 C CA . ASP A 1 252 ? -29.095 -4.979 15.012 1.00 71.50 252 ASP A CA 1
ATOM 1948 C C . ASP A 1 252 ? -28.790 -5.360 16.476 1.00 71.50 252 ASP A C 1
ATOM 1950 O O . ASP A 1 252 ? -29.716 -5.445 17.275 1.00 71.50 252 ASP A O 1
ATOM 1954 N N . MET A 1 253 ? -27.510 -5.471 16.868 1.00 64.81 253 MET A N 1
ATOM 1955 C CA . MET A 1 253 ? -27.106 -5.677 18.271 1.00 64.81 253 MET A CA 1
ATOM 1956 C C . MET A 1 253 ? -27.371 -4.466 19.173 1.00 64.81 253 MET A C 1
ATOM 1958 O O . MET A 1 253 ? -27.706 -4.653 20.330 1.00 64.81 253 MET A O 1
ATOM 1962 N N . GLN A 1 254 ? -27.246 -3.233 18.673 1.00 63.25 254 GLN A N 1
ATOM 1963 C CA . GLN A 1 254 ? -27.542 -2.024 19.461 1.00 63.25 254 GLN A CA 1
ATOM 1964 C C . GLN A 1 254 ? -29.044 -1.801 19.716 1.00 63.25 254 GLN A C 1
ATOM 1966 O O . GLN A 1 254 ? -29.409 -0.917 20.489 1.00 63.25 254 GLN A O 1
ATOM 1971 N N . LYS A 1 255 ? -29.919 -2.541 19.022 1.00 59.97 255 LYS A N 1
ATOM 1972 C CA . LYS A 1 255 ? -31.383 -2.444 19.147 1.00 59.97 255 LYS A CA 1
ATOM 1973 C C . LYS A 1 255 ? -32.011 -3.568 19.977 1.00 59.97 255 LYS A C 1
ATOM 1975 O O . LYS A 1 255 ? -33.206 -3.473 20.249 1.00 59.97 255 LYS A O 1
ATOM 1980 N N . ALA A 1 256 ? -31.252 -4.618 20.285 1.00 52.53 256 ALA A N 1
ATOM 1981 C CA . ALA A 1 256 ? -31.672 -5.765 21.089 1.00 52.53 256 ALA A CA 1
ATOM 1982 C C . ALA A 1 256 ? -31.302 -5.546 22.559 1.00 52.53 256 ALA A C 1
ATOM 1984 O O . ALA A 1 256 ? -32.081 -6.011 23.417 1.00 52.53 256 ALA A O 1
#

Foldseek 3Di:
DPDPPQDPLNVLLVVLQVLLLVQQLVLLCCVPPPDQAQVVLLVNLVVLLVSLVSSLVSLLPHPPLLSSLLSLLSSLVRGPHQRPSCVVHPVVSNVVSVVSNVVSNVSSVVSNVVSLVSDDPDPLRADPVLSVLSVDLQVVLQVVLVVVLVVCCVVPVDNPVSLVSNLVSNVVSLVVLLVVCVVPFDSSLVSSLVSLLVVLVSVLVSLVVVVVVCVVVVHDDDPSSVVSNVSSVVSNVVSVVSNVVSNVVVVVVVVD

Radius of gyration: 19.94 Å; chains: 1; bounding box: 58×47×55 Å